Protein AF-A0A8T1VVD6-F1 (afdb_monomer_lite)

Structure (mmCIF, N/CA/C/O backbone):
data_AF-A0A8T1VVD6-F1
#
_entry.id   AF-A0A8T1VVD6-F1
#
loop_
_atom_site.group_PDB
_atom_site.id
_atom_site.type_symbol
_atom_site.label_atom_id
_atom_site.label_alt_id
_atom_site.label_comp_id
_atom_site.label_asym_id
_atom_site.label_entity_id
_atom_site.label_seq_id
_atom_site.pdbx_PDB_ins_code
_atom_site.Cartn_x
_atom_site.Cartn_y
_atom_site.Cartn_z
_atom_site.occupancy
_atom_site.B_iso_or_equiv
_atom_site.auth_seq_id
_atom_site.auth_comp_id
_atom_site.auth_asym_id
_atom_site.auth_atom_id
_atom_site.pdbx_PDB_model_num
ATOM 1 N N . MET A 1 1 ? 30.087 -12.011 10.815 1.00 44.62 1 MET A N 1
ATOM 2 C CA . MET A 1 1 ? 29.446 -11.151 9.794 1.00 44.62 1 MET A CA 1
ATOM 3 C C . MET A 1 1 ? 30.003 -9.748 9.954 1.00 44.62 1 MET A C 1
ATOM 5 O O . MET A 1 1 ? 29.801 -9.149 11.000 1.00 44.62 1 MET A O 1
ATOM 9 N N . ARG A 1 2 ? 30.799 -9.274 8.991 1.00 37.97 2 ARG A N 1
ATOM 10 C CA . ARG A 1 2 ? 31.394 -7.931 9.021 1.00 37.97 2 ARG A CA 1
ATOM 11 C C . ARG A 1 2 ? 30.447 -6.985 8.288 1.00 37.97 2 ARG A C 1
ATOM 13 O O . ARG A 1 2 ? 30.223 -7.174 7.096 1.00 37.97 2 ARG A O 1
ATOM 20 N N . LEU A 1 3 ? 29.858 -6.025 9.000 1.00 41.06 3 LEU A N 1
ATOM 21 C CA . LEU A 1 3 ? 29.111 -4.943 8.363 1.00 41.06 3 LEU A CA 1
ATOM 22 C C . LEU A 1 3 ? 30.106 -4.026 7.645 1.00 41.06 3 LEU A C 1
ATOM 24 O O . LEU A 1 3 ? 31.044 -3.514 8.251 1.00 41.06 3 LEU A O 1
ATOM 28 N N . THR A 1 4 ? 29.916 -3.853 6.342 1.00 62.22 4 THR A N 1
ATOM 29 C CA . THR A 1 4 ? 30.700 -2.946 5.498 1.00 62.22 4 THR A CA 1
ATOM 30 C C . THR A 1 4 ? 30.288 -1.493 5.747 1.00 62.22 4 THR A C 1
ATOM 32 O O . THR A 1 4 ? 29.101 -1.211 5.917 1.00 62.22 4 THR A O 1
ATOM 35 N N . GLY A 1 5 ? 31.259 -0.571 5.722 1.00 49.22 5 GLY A N 1
ATOM 36 C CA . GLY A 1 5 ? 31.136 0.835 6.149 1.00 49.22 5 GLY A CA 1
ATOM 37 C C . GLY A 1 5 ? 29.987 1.660 5.547 1.00 49.22 5 GLY A C 1
ATOM 38 O O . GLY A 1 5 ? 29.572 2.643 6.149 1.00 49.22 5 GLY A O 1
ATOM 39 N N . PHE A 1 6 ? 29.385 1.226 4.437 1.00 47.28 6 PHE A N 1
ATOM 40 C CA . PHE A 1 6 ? 28.184 1.853 3.869 1.00 47.28 6 PHE A CA 1
ATOM 41 C C . PHE A 1 6 ? 26.924 1.713 4.744 1.00 47.28 6 PHE A C 1
ATOM 43 O O . PHE A 1 6 ? 26.060 2.585 4.713 1.00 47.28 6 PHE A O 1
ATOM 50 N N . GLN A 1 7 ? 26.819 0.660 5.563 1.00 50.31 7 GLN A N 1
ATOM 51 C CA . GLN A 1 7 ? 25.681 0.475 6.478 1.00 50.31 7 GLN A CA 1
ATOM 52 C C . GLN A 1 7 ? 25.734 1.424 7.687 1.00 50.31 7 GLN A C 1
ATOM 54 O O . GLN A 1 7 ? 24.687 1.785 8.220 1.00 50.31 7 GLN A O 1
ATOM 59 N N . LEU A 1 8 ? 26.927 1.876 8.094 1.00 47.97 8 LEU A N 1
ATOM 60 C CA . LEU A 1 8 ? 27.071 2.838 9.192 1.00 47.97 8 LEU A CA 1
ATOM 61 C C . LEU A 1 8 ? 26.716 4.270 8.755 1.00 47.97 8 LEU A C 1
ATOM 63 O O . LEU A 1 8 ? 26.204 5.045 9.559 1.00 47.97 8 LEU A O 1
ATOM 67 N N . LEU A 1 9 ? 26.923 4.605 7.474 1.00 48.09 9 LEU A N 1
ATOM 68 C CA . LEU A 1 9 ? 26.635 5.941 6.943 1.00 48.09 9 LEU A CA 1
ATOM 69 C C . LEU A 1 9 ? 25.123 6.232 6.894 1.00 48.09 9 LEU A C 1
ATOM 71 O O . LEU A 1 9 ? 24.691 7.340 7.203 1.00 48.09 9 LEU A O 1
ATOM 75 N N . ILE A 1 10 ? 24.306 5.220 6.581 1.00 52.97 10 ILE A N 1
ATOM 76 C CA . ILE A 1 10 ? 22.840 5.357 6.537 1.00 52.97 10 ILE A CA 1
ATOM 77 C C . ILE A 1 10 ? 22.263 5.574 7.945 1.00 52.97 10 ILE A C 1
ATOM 79 O O . ILE A 1 10 ? 21.275 6.290 8.098 1.00 52.97 10 ILE A O 1
ATOM 83 N N . LEU A 1 11 ? 22.896 5.025 8.989 1.00 42.66 11 LEU A N 1
ATOM 84 C CA . LEU A 1 11 ? 22.422 5.216 10.360 1.00 42.66 11 LEU A CA 1
ATOM 85 C C . LEU A 1 11 ? 22.721 6.627 10.901 1.00 42.66 11 LEU A C 1
ATOM 87 O O . LEU A 1 11 ? 21.958 7.129 11.721 1.00 42.66 11 LEU A O 1
ATOM 91 N N . LEU A 1 12 ? 23.780 7.290 10.420 1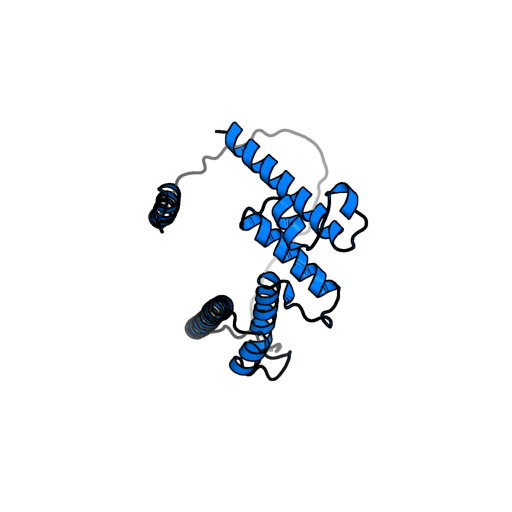.00 43.81 12 LEU A N 1
ATOM 92 C CA . LEU A 1 12 ? 24.137 8.651 10.845 1.00 43.81 12 LEU A CA 1
ATOM 93 C C . LEU A 1 12 ? 23.280 9.736 10.173 1.00 43.81 12 LEU A C 1
ATOM 95 O O . LEU A 1 12 ? 22.877 10.684 10.842 1.00 43.81 12 LEU A O 1
ATOM 99 N N . VAL A 1 13 ? 22.910 9.578 8.896 1.00 46.78 13 VAL A N 1
ATOM 100 C CA . VAL A 1 13 ? 22.092 10.582 8.179 1.00 46.78 13 VAL A CA 1
ATOM 101 C C . VAL A 1 13 ? 20.664 10.680 8.737 1.00 46.78 13 VAL A C 1
ATOM 103 O O . VAL A 1 13 ? 20.068 11.755 8.736 1.00 46.78 13 VAL A O 1
ATOM 106 N N . VAL A 1 14 ? 20.117 9.590 9.283 1.00 43.41 14 VAL A N 1
ATOM 107 C CA . VAL A 1 14 ? 18.762 9.597 9.868 1.00 43.41 14 VAL A CA 1
ATOM 108 C C . VAL A 1 14 ? 18.723 10.294 11.236 1.00 43.41 14 VAL A C 1
ATOM 110 O O . VAL A 1 14 ? 17.682 10.823 11.619 1.00 43.41 14 VAL A O 1
ATOM 113 N N . ILE A 1 15 ? 19.847 10.366 11.956 1.00 42.53 15 ILE A N 1
ATOM 114 C CA . ILE A 1 15 ? 19.909 11.027 13.270 1.00 42.53 15 ILE A CA 1
ATOM 115 C C . ILE A 1 15 ? 20.034 12.556 13.119 1.00 42.53 15 ILE A C 1
ATOM 117 O O . ILE A 1 15 ? 19.511 13.293 13.951 1.00 42.53 15 ILE A O 1
ATOM 121 N N . SER A 1 16 ? 20.608 13.057 12.021 1.00 39.06 16 SER A N 1
ATOM 122 C CA . SER A 1 16 ? 20.762 14.503 11.786 1.00 39.06 16 SER A CA 1
ATOM 123 C C . SER A 1 16 ? 19.504 15.230 11.285 1.00 39.06 16 SER A C 1
ATOM 125 O O . SER A 1 16 ? 19.513 16.452 11.214 1.00 39.06 16 SER A O 1
ATOM 127 N N . LEU A 1 17 ? 18.406 14.531 10.970 1.00 43.09 17 LEU A N 1
ATOM 128 C CA . LEU A 1 17 ? 17.146 15.165 10.532 1.00 43.09 17 LEU A CA 1
ATOM 129 C C . LEU A 1 17 ? 16.111 15.352 11.657 1.00 43.09 17 LEU A C 1
ATOM 131 O O . LEU A 1 17 ? 14.999 15.809 11.398 1.00 43.09 17 LEU A O 1
ATOM 135 N N . VAL A 1 18 ? 16.464 15.034 12.908 1.00 43.31 18 VAL A N 1
ATOM 136 C CA . VAL A 1 18 ? 15.593 15.204 14.094 1.00 43.31 18 VAL A CA 1
ATOM 137 C C . VAL A 1 18 ? 16.105 16.309 15.034 1.00 43.31 18 VAL A C 1
ATOM 139 O O . VAL A 1 18 ? 15.724 16.394 16.198 1.00 43.31 18 VAL A O 1
ATOM 142 N N . SER A 1 19 ? 16.938 17.228 14.547 1.00 46.81 19 SER A N 1
ATOM 143 C CA . SER A 1 19 ? 17.266 18.453 15.285 1.00 46.81 19 SER A CA 1
ATOM 144 C C . SER A 1 19 ? 17.502 19.622 14.336 1.00 46.81 19 SER A C 1
ATOM 146 O O . SER A 1 19 ? 18.598 19.792 13.824 1.00 46.81 19 SER A O 1
ATOM 148 N N . SER A 1 20 ? 16.453 20.415 14.114 1.00 35.72 20 SER A N 1
ATOM 149 C CA . SER A 1 20 ? 16.563 21.860 13.884 1.00 35.72 20 SER A CA 1
ATOM 150 C C . SER A 1 20 ? 15.231 22.525 14.228 1.00 35.72 20 SER A C 1
ATOM 152 O O . SER A 1 20 ? 14.283 22.548 13.448 1.00 35.72 20 SER A O 1
ATOM 154 N N . ASP A 1 21 ? 15.180 22.920 15.493 1.00 34.00 21 ASP A N 1
ATOM 155 C CA . ASP A 1 21 ? 14.639 24.139 16.088 1.00 34.00 21 ASP A CA 1
ATOM 156 C C . ASP A 1 21 ? 13.541 24.954 15.388 1.00 34.00 21 ASP A C 1
ATOM 158 O O . ASP A 1 21 ? 13.682 25.522 14.308 1.00 34.00 21 ASP A O 1
ATOM 162 N N . ASN A 1 22 ? 12.478 25.121 16.177 1.00 41.50 22 ASN A N 1
ATOM 163 C CA . ASN A 1 22 ? 11.581 26.266 16.195 1.00 41.50 22 ASN A CA 1
ATOM 164 C C . ASN A 1 22 ? 12.355 27.582 16.386 1.00 41.50 22 ASN A C 1
ATOM 166 O O . ASN A 1 22 ? 13.226 27.649 17.246 1.00 41.50 22 ASN A O 1
ATOM 170 N N . THR A 1 23 ? 11.924 28.664 15.734 1.00 45.09 23 THR A N 1
ATOM 171 C CA . THR A 1 23 ? 11.817 30.008 16.345 1.00 45.09 23 THR A CA 1
ATOM 172 C C . THR A 1 23 ? 10.904 30.926 15.503 1.00 45.09 23 THR A C 1
ATOM 174 O O . THR A 1 23 ? 10.608 30.598 14.353 1.00 45.09 23 THR A O 1
ATOM 177 N N . PRO A 1 24 ? 10.350 32.005 16.100 1.00 44.19 24 PRO A N 1
ATOM 178 C CA . PRO A 1 24 ? 9.053 32.574 15.738 1.00 44.19 24 PRO A CA 1
ATOM 179 C C . PRO A 1 24 ? 9.112 33.844 14.867 1.00 44.19 24 PRO A C 1
ATOM 181 O O . PRO A 1 24 ? 10.163 34.408 14.591 1.00 44.19 24 PRO A O 1
ATOM 184 N N . ALA A 1 25 ? 7.908 34.271 14.476 1.00 38.53 25 ALA A N 1
ATOM 185 C CA . ALA A 1 25 ? 7.521 35.451 13.705 1.00 38.53 25 ALA A CA 1
ATOM 186 C C . ALA A 1 25 ? 8.339 36.740 13.916 1.00 38.53 25 ALA A C 1
ATOM 188 O O . ALA A 1 25 ? 8.678 37.094 15.042 1.00 38.53 25 ALA A O 1
ATOM 189 N N . THR A 1 26 ? 8.483 37.535 12.846 1.00 39.09 26 THR A N 1
ATOM 190 C CA . THR A 1 26 ? 8.513 39.007 12.920 1.00 39.09 26 THR A CA 1
ATOM 191 C C . THR A 1 26 ? 8.017 39.649 11.618 1.00 39.09 26 THR A C 1
ATOM 193 O O . THR A 1 26 ? 8.401 39.288 10.511 1.00 39.09 26 THR A O 1
ATOM 196 N N . THR A 1 27 ? 7.121 40.603 11.838 1.00 43.75 27 THR A N 1
ATOM 197 C CA . THR A 1 27 ? 6.356 41.499 10.970 1.00 43.75 27 THR A CA 1
ATOM 198 C C . THR A 1 27 ? 7.206 42.547 10.240 1.00 43.75 27 THR A C 1
ATOM 200 O O . THR A 1 27 ? 8.151 43.062 10.832 1.00 43.75 27 THR A O 1
ATOM 203 N N . ARG A 1 28 ? 6.788 42.924 9.016 1.00 33.44 28 ARG A N 1
ATOM 204 C CA . ARG A 1 28 ? 6.918 44.224 8.287 1.00 33.44 28 ARG A CA 1
ATOM 205 C C . ARG A 1 28 ? 6.862 43.906 6.785 1.00 33.44 28 ARG A C 1
ATOM 207 O O . ARG A 1 28 ? 7.446 42.921 6.370 1.00 33.44 28 ARG A O 1
ATOM 214 N N . GLY A 1 29 ? 6.214 44.628 5.887 1.00 31.78 29 GLY A N 1
ATOM 215 C CA . GLY A 1 29 ? 5.376 45.818 5.890 1.00 31.78 29 GLY A CA 1
ATOM 216 C C . GLY A 1 29 ? 4.949 45.950 4.423 1.00 31.78 29 GLY A C 1
ATOM 217 O O . GLY A 1 29 ? 5.797 45.854 3.540 1.00 31.78 29 GLY A O 1
ATOM 218 N N . ILE A 1 30 ? 3.649 46.035 4.147 1.00 39.34 30 ILE A N 1
ATOM 219 C CA . ILE A 1 30 ? 3.145 46.184 2.778 1.00 39.34 30 ILE A CA 1
ATOM 220 C C . ILE A 1 30 ? 3.120 47.682 2.493 1.00 39.34 30 ILE A C 1
ATOM 222 O O . ILE A 1 30 ? 2.235 48.393 2.967 1.00 39.34 30 ILE A O 1
ATOM 226 N N . GLU A 1 31 ? 4.136 48.154 1.773 1.00 36.53 31 GLU A N 1
ATOM 227 C CA . GLU A 1 31 ? 4.103 49.452 1.109 1.00 36.53 31 GLU A CA 1
ATOM 228 C C . GLU A 1 31 ? 3.107 49.398 -0.046 1.00 36.53 31 GLU A C 1
ATOM 230 O O . GLU A 1 31 ? 3.097 48.475 -0.864 1.00 36.53 31 GLU A O 1
ATOM 235 N N . GLY A 1 32 ? 2.237 50.403 -0.067 1.00 34.12 32 GLY A N 1
ATOM 236 C CA . GLY A 1 32 ? 1.300 50.634 -1.143 1.00 34.12 32 GLY A CA 1
ATOM 237 C C . GLY A 1 32 ? 2.012 51.105 -2.404 1.00 34.12 32 GLY A C 1
ATOM 238 O O . GLY A 1 32 ? 2.903 51.948 -2.359 1.00 34.12 32 GLY A O 1
ATOM 239 N N . VAL A 1 33 ? 1.538 50.615 -3.544 1.00 35.12 33 VAL A N 1
ATOM 240 C CA . VAL A 1 33 ? 1.709 51.293 -4.826 1.00 35.12 33 VAL A CA 1
ATOM 241 C C . VAL A 1 33 ? 0.318 51.630 -5.337 1.00 35.12 33 VAL A C 1
ATOM 243 O O . VAL A 1 33 ? -0.510 50.764 -5.613 1.00 35.12 33 VAL A O 1
ATOM 246 N N . SER A 1 34 ? 0.076 52.935 -5.373 1.00 32.00 34 SER A N 1
ATOM 247 C CA . SER A 1 34 ? -1.110 53.590 -5.890 1.00 32.00 34 SER A CA 1
ATOM 248 C C . SER A 1 34 ? -0.972 53.800 -7.399 1.00 32.00 34 SER A C 1
ATOM 250 O O . SER A 1 34 ? 0.031 54.332 -7.857 1.00 32.00 34 SER A O 1
ATOM 252 N N . LEU A 1 35 ? -2.022 53.385 -8.109 1.00 33.75 35 LEU A N 1
ATOM 253 C CA . LEU A 1 35 ? -2.696 54.024 -9.247 1.00 33.75 35 LEU A CA 1
ATOM 254 C C . LEU A 1 35 ? -1.864 54.813 -10.272 1.00 33.75 35 LEU A C 1
ATOM 256 O O . LEU A 1 35 ? -1.396 55.913 -9.994 1.00 33.75 35 LEU A O 1
ATOM 260 N N . THR A 1 36 ? -1.972 54.379 -11.530 1.00 35.41 36 THR A N 1
ATOM 261 C CA . THR A 1 36 ? -2.334 55.298 -12.620 1.00 35.41 36 THR A CA 1
ATOM 262 C C . THR A 1 36 ? -3.512 54.729 -13.405 1.00 35.41 36 THR A C 1
ATOM 264 O O . THR A 1 36 ? -3.455 53.606 -13.907 1.00 35.41 36 THR A O 1
ATOM 267 N N . SER A 1 37 ? -4.577 55.528 -13.422 1.00 37.81 37 SER A N 1
ATOM 268 C CA . SER A 1 37 ? -5.819 55.406 -14.182 1.00 37.81 37 SER A CA 1
ATOM 269 C C . SER A 1 37 ? -5.634 55.565 -15.693 1.00 37.81 37 SER A C 1
ATOM 271 O O . SER A 1 37 ? -4.582 56.013 -16.143 1.00 37.81 37 SER A O 1
ATOM 273 N N . ASP A 1 38 ? -6.750 55.288 -16.381 1.00 35.34 38 ASP A N 1
ATOM 274 C CA . ASP A 1 38 ? -7.283 55.886 -17.620 1.00 35.34 38 ASP A CA 1
ATOM 275 C C . ASP A 1 38 ? -7.378 54.922 -18.816 1.00 35.34 38 ASP A C 1
ATOM 277 O O . ASP A 1 38 ? -6.423 54.242 -19.166 1.00 35.34 38 ASP A O 1
ATOM 281 N N . ASP A 1 39 ? -8.508 54.800 -19.522 1.00 37.69 39 ASP A N 1
ATOM 282 C CA . ASP A 1 39 ? -9.838 55.409 -19.383 1.00 37.69 39 ASP A CA 1
ATOM 283 C C . ASP A 1 39 ? -10.811 54.650 -20.322 1.00 37.69 39 ASP A C 1
ATOM 285 O O . ASP A 1 39 ? -10.372 54.049 -21.305 1.00 37.69 39 ASP A O 1
ATOM 289 N N . ARG A 1 40 ? -12.123 54.800 -20.064 1.00 35.59 40 ARG A N 1
ATOM 290 C CA . ARG A 1 40 ? -13.275 54.661 -20.997 1.00 35.59 40 ARG A CA 1
ATOM 291 C C . ARG A 1 40 ? -13.711 53.249 -21.453 1.00 35.59 40 ARG A C 1
ATOM 293 O O . ARG A 1 40 ? -12.914 52.423 -21.853 1.00 35.59 40 ARG A O 1
ATOM 300 N N . THR A 1 41 ? -15.000 52.885 -21.482 1.00 39.78 41 THR A N 1
ATOM 301 C CA . THR A 1 41 ? -16.244 53.679 -21.455 1.00 39.78 41 THR A CA 1
ATOM 302 C C . THR A 1 41 ? -17.467 52.780 -21.167 1.00 39.78 41 THR A C 1
ATOM 304 O O . THR A 1 41 ? -17.641 51.760 -21.819 1.00 39.78 41 THR A O 1
ATOM 307 N N . HIS A 1 42 ? -18.359 53.280 -20.297 1.00 35.56 42 HIS A N 1
ATOM 308 C CA . HIS A 1 42 ? -19.834 53.279 -20.398 1.00 35.56 42 HIS A CA 1
ATOM 309 C C . HIS A 1 42 ? -20.619 51.970 -20.170 1.00 35.56 42 HIS A C 1
ATOM 311 O O . HIS A 1 42 ? -20.712 51.121 -21.043 1.00 35.56 42 HIS A O 1
ATOM 317 N N . PHE A 1 43 ? -21.321 51.875 -19.034 1.00 34.97 43 PHE A N 1
ATOM 318 C CA . PHE A 1 43 ? -22.756 52.209 -18.916 1.00 34.97 43 PHE A CA 1
ATOM 319 C C . PHE A 1 43 ? -23.220 51.995 -17.456 1.00 34.97 43 PHE A C 1
ATOM 321 O O . PHE A 1 43 ? -23.384 50.881 -16.976 1.00 34.97 43 PHE A O 1
ATOM 328 N N . LEU A 1 44 ? -23.436 53.101 -16.746 1.00 42.38 44 LEU A N 1
ATOM 329 C CA . LEU A 1 44 ? -24.407 53.235 -15.648 1.00 42.38 44 LEU A CA 1
ATOM 330 C C . LEU A 1 44 ? -25.692 53.848 -16.276 1.00 42.38 44 LEU A C 1
ATOM 332 O O . LEU A 1 44 ? -25.545 54.412 -17.366 1.00 42.38 44 LEU A O 1
ATOM 336 N N . PRO A 1 45 ? -26.900 53.880 -15.645 1.00 48.09 45 PRO A N 1
ATOM 337 C CA . PRO A 1 45 ? -27.036 54.073 -14.194 1.00 48.09 45 PRO A CA 1
ATOM 338 C C . PRO A 1 45 ? -28.349 53.657 -13.464 1.00 48.09 45 PRO A C 1
ATOM 340 O O . PRO A 1 45 ? -29.393 53.480 -14.073 1.00 48.09 45 PRO A O 1
ATOM 343 N N . LYS A 1 46 ? -28.278 53.776 -12.117 1.00 46.94 46 LYS A N 1
ATOM 344 C CA . LYS A 1 46 ? -29.315 54.290 -11.172 1.00 46.94 46 LYS A CA 1
ATOM 345 C C . LYS A 1 46 ? -30.554 53.406 -10.941 1.00 46.94 46 LYS A C 1
ATOM 347 O O . LYS A 1 46 ? -31.051 52.776 -11.850 1.00 46.94 46 LYS A O 1
ATOM 352 N N . ARG A 1 47 ? -31.230 53.392 -9.792 1.00 37.12 47 ARG A N 1
ATOM 353 C CA . ARG A 1 47 ? -31.170 53.926 -8.406 1.00 37.12 47 ARG A CA 1
ATOM 354 C C . ARG A 1 47 ? -32.540 53.485 -7.857 1.00 37.12 47 ARG A C 1
ATOM 356 O O . ARG A 1 47 ? -33.487 53.619 -8.611 1.00 37.12 47 ARG A O 1
ATOM 363 N N . PHE A 1 48 ? -32.685 53.113 -6.588 1.00 42.78 48 PHE A N 1
ATOM 364 C CA . PHE A 1 48 ? -33.759 53.654 -5.735 1.00 42.78 48 PHE A CA 1
ATOM 365 C C . PHE A 1 48 ? -33.401 53.432 -4.259 1.00 42.78 48 PHE A C 1
ATOM 367 O O . PHE A 1 48 ? -33.168 52.314 -3.815 1.00 42.78 48 PHE A O 1
ATOM 374 N N . LEU A 1 49 ? -33.305 54.561 -3.557 1.00 41.84 49 LEU A N 1
ATOM 375 C CA . LEU A 1 49 ? -33.278 54.744 -2.108 1.00 41.84 49 LEU A CA 1
ATOM 376 C C . LEU A 1 49 ? -34.671 54.471 -1.523 1.00 41.84 49 LEU A C 1
ATOM 378 O O . LEU A 1 49 ? -35.648 54.903 -2.140 1.00 41.84 49 LEU A O 1
ATOM 382 N N . ARG A 1 50 ? -34.756 53.918 -0.304 1.00 40.81 50 ARG A N 1
ATOM 383 C CA . ARG A 1 50 ? -35.738 54.377 0.698 1.00 40.81 50 ARG A CA 1
ATOM 384 C C . ARG A 1 50 ? -35.328 54.017 2.136 1.00 40.81 50 ARG A C 1
ATOM 386 O O . ARG A 1 50 ? -34.817 52.930 2.377 1.00 40.81 50 ARG A O 1
ATOM 393 N N . ASP A 1 51 ? -35.573 54.986 3.013 1.00 38.47 51 ASP A N 1
ATOM 394 C CA . ASP A 1 51 ? -35.161 55.198 4.407 1.00 38.47 51 ASP A CA 1
ATOM 395 C C . ASP A 1 51 ? -35.879 54.381 5.513 1.00 38.47 51 ASP A C 1
ATOM 397 O O . ASP A 1 51 ? -37.061 54.072 5.391 1.00 38.47 51 ASP A O 1
ATOM 401 N N . GLU A 1 52 ? -35.112 54.125 6.588 1.00 40.72 52 GLU A N 1
ATOM 402 C CA . GLU A 1 52 ? -35.299 54.468 8.029 1.00 40.72 52 GLU A CA 1
ATOM 403 C C . GLU A 1 52 ? -36.435 53.916 8.940 1.00 40.72 52 GLU A C 1
ATOM 405 O O . GLU A 1 52 ? -37.618 53.982 8.622 1.00 40.72 52 GLU A O 1
ATOM 410 N N . SER A 1 53 ? -36.015 53.567 10.183 1.00 39.75 53 SER A N 1
ATOM 411 C CA . SER A 1 53 ? -36.742 53.443 11.486 1.00 39.75 53 SER A CA 1
ATOM 412 C C . SER A 1 53 ? -37.714 52.250 11.666 1.00 39.75 53 SER A C 1
ATOM 414 O O . SER A 1 53 ? -38.365 51.848 10.718 1.00 39.75 53 SER A O 1
ATOM 416 N N . THR A 1 54 ? -37.918 51.570 12.807 1.00 32.84 54 THR A N 1
ATOM 417 C CA . THR A 1 54 ? -37.516 51.669 14.229 1.00 32.84 54 THR A CA 1
ATOM 418 C C . THR A 1 54 ? -37.904 50.346 14.936 1.00 32.84 54 THR A C 1
ATOM 420 O O . THR A 1 54 ? -38.585 49.504 14.361 1.00 32.84 54 THR A O 1
ATOM 423 N N . SER A 1 55 ? -37.453 50.206 16.179 1.00 42.06 55 SER A N 1
ATOM 424 C CA . SER A 1 55 ? -37.508 49.118 17.168 1.00 42.06 55 SER A CA 1
ATOM 425 C C . SER A 1 55 ? -38.823 48.342 17.422 1.00 42.06 55 SER A C 1
ATOM 427 O O . SER A 1 55 ? -39.906 48.913 17.417 1.00 42.06 55 SER A O 1
ATOM 429 N N . ASP A 1 56 ? -38.617 47.087 17.853 1.00 36.25 56 ASP A N 1
ATOM 430 C CA . ASP A 1 56 ? -39.152 46.413 19.062 1.00 36.25 56 ASP A CA 1
ATOM 431 C C . ASP A 1 56 ? -40.087 45.183 18.965 1.00 36.25 56 ASP A C 1
ATOM 433 O O . ASP A 1 56 ? -41.059 45.141 18.220 1.00 36.25 56 ASP A O 1
ATOM 437 N N . GLU A 1 57 ? -39.693 44.199 19.789 1.00 39.47 57 GLU A N 1
ATOM 438 C CA . GLU A 1 57 ? -40.332 43.002 20.371 1.00 39.47 57 GLU A CA 1
ATOM 439 C C . GLU A 1 57 ? -41.364 42.125 19.624 1.00 39.47 57 GLU A C 1
ATOM 441 O O . GLU A 1 57 ? -42.455 42.532 19.239 1.00 39.47 57 GLU A O 1
ATOM 446 N N . GLY A 1 58 ? -41.070 40.813 19.607 1.00 31.48 58 GLY A N 1
ATOM 447 C CA . GLY A 1 58 ? -42.030 39.750 19.292 1.00 31.48 58 GLY A CA 1
ATOM 448 C C . GLY A 1 58 ? -41.413 38.346 19.258 1.00 31.48 58 GLY A C 1
ATOM 449 O O . GLY A 1 58 ? -41.117 37.813 18.193 1.00 31.48 58 GLY A O 1
ATOM 450 N N . LEU A 1 59 ? -41.215 37.744 20.434 1.00 39.34 59 LEU A N 1
ATOM 451 C CA . LEU A 1 59 ? -40.826 36.343 20.648 1.00 39.34 59 LEU A CA 1
ATOM 452 C C . LEU A 1 59 ? -41.776 35.346 19.951 1.00 39.34 59 LEU A C 1
ATOM 454 O O . LEU A 1 59 ? -42.915 35.201 20.381 1.00 39.34 59 LEU A O 1
ATOM 458 N N . VAL A 1 60 ? -41.261 34.554 19.003 1.00 40.84 60 VAL A N 1
ATOM 459 C CA . VAL A 1 60 ? -41.641 33.138 18.815 1.00 40.84 60 VAL A CA 1
ATOM 460 C C . VAL A 1 60 ? -40.386 32.352 18.398 1.00 40.84 60 VAL A C 1
ATOM 462 O O . VAL A 1 60 ? -39.799 32.648 17.356 1.00 40.84 60 VAL A O 1
ATOM 465 N N . PRO A 1 61 ? -39.942 31.355 19.185 1.00 41.50 61 PRO A N 1
ATOM 466 C CA . PRO A 1 61 ? -38.794 30.527 18.850 1.00 41.50 61 PRO A CA 1
ATOM 467 C C . PRO A 1 61 ? -39.219 29.449 17.847 1.00 41.50 61 PRO A C 1
ATOM 469 O O . PRO A 1 61 ? -39.951 28.523 18.187 1.00 41.50 61 PRO A O 1
ATOM 472 N N . SER A 1 62 ? -38.744 29.550 16.606 1.00 38.12 62 SER A N 1
ATOM 473 C CA . SER A 1 62 ? -38.818 28.436 15.659 1.00 38.12 62 SER A CA 1
ATOM 474 C C . SER A 1 62 ? -37.645 27.497 15.914 1.00 38.12 62 SER A C 1
ATOM 476 O O . SER A 1 62 ? -36.516 27.747 15.496 1.00 38.12 62 SER A O 1
ATOM 478 N N . SER A 1 63 ? -37.944 26.413 16.620 1.00 48.97 63 SER A N 1
ATOM 479 C CA . SER A 1 63 ? -37.115 25.226 16.770 1.00 48.97 63 SER A CA 1
ATOM 480 C C . SER A 1 63 ? -36.622 24.699 15.419 1.00 48.97 63 SER A C 1
ATOM 482 O O . SER A 1 63 ? -37.417 24.276 14.577 1.00 48.97 63 SER A O 1
ATOM 484 N N . THR A 1 64 ? -35.308 24.619 15.240 1.00 42.59 64 THR A N 1
ATOM 485 C CA . THR A 1 64 ? -34.703 23.436 14.621 1.00 42.59 64 THR A CA 1
ATOM 486 C C . THR A 1 64 ? -33.361 23.189 15.297 1.00 42.59 64 THR A C 1
ATOM 488 O O . THR A 1 64 ? -32.469 24.033 15.296 1.00 42.59 64 THR A O 1
ATOM 491 N N . ASP A 1 65 ? -33.328 22.052 15.974 1.00 45.78 65 ASP A N 1
ATOM 492 C CA . ASP A 1 65 ? -32.333 21.576 16.914 1.00 45.78 65 ASP A CA 1
ATOM 493 C C . ASP A 1 65 ? -30.941 21.304 16.317 1.00 45.78 65 ASP A C 1
ATOM 495 O O . ASP A 1 65 ? -30.785 21.160 15.111 1.00 45.78 65 ASP A O 1
ATOM 499 N N . ASN A 1 66 ? -29.991 21.140 17.252 1.00 42.78 66 ASN A N 1
ATOM 500 C CA . ASN A 1 66 ? -28.879 20.175 17.293 1.00 42.78 66 ASN A CA 1
ATOM 501 C C . ASN A 1 66 ? -27.569 20.380 16.500 1.00 42.78 66 ASN A C 1
ATOM 503 O O . ASN A 1 66 ? -27.043 19.441 15.911 1.00 42.78 66 ASN A O 1
ATOM 507 N N . GLU A 1 67 ? -26.885 21.508 16.712 1.00 42.94 67 GLU A N 1
ATOM 508 C CA . GLU A 1 67 ? -25.409 21.497 16.730 1.00 42.94 67 GLU A CA 1
ATOM 509 C C . GLU A 1 67 ? -24.889 21.917 18.107 1.00 42.94 67 GLU A C 1
ATOM 511 O O . GLU A 1 67 ? -24.628 23.084 18.408 1.00 42.94 67 GLU A O 1
ATOM 516 N N . GLU A 1 68 ? -24.778 20.912 18.977 1.00 51.19 68 GLU A N 1
ATOM 517 C CA . GLU A 1 68 ? -24.084 20.995 20.254 1.00 51.19 68 GLU A CA 1
ATOM 518 C C . GLU A 1 68 ? -22.692 21.605 20.051 1.00 51.19 68 GLU A C 1
ATOM 520 O O . GLU A 1 68 ? -21.806 21.035 19.407 1.00 51.19 68 GLU A O 1
ATOM 525 N N . ARG A 1 69 ? -22.484 22.775 20.657 1.00 56.28 69 ARG A N 1
ATOM 526 C CA . ARG A 1 69 ? -21.164 23.349 20.909 1.00 56.28 69 ARG A CA 1
ATOM 527 C C . ARG A 1 69 ? -20.393 22.396 21.822 1.00 56.28 69 ARG A C 1
ATOM 529 O O . ARG A 1 69 ? -20.423 22.549 23.039 1.00 56.28 69 ARG A O 1
ATOM 536 N N . MET A 1 70 ? -19.730 21.404 21.232 1.00 62.84 70 MET A N 1
ATOM 537 C CA . MET A 1 70 ? -18.906 20.437 21.954 1.00 62.84 70 MET A CA 1
ATOM 538 C C . MET A 1 70 ? -17.876 21.201 22.794 1.00 62.84 70 MET A C 1
ATOM 540 O O . MET A 1 70 ? -17.065 21.964 22.256 1.00 62.84 70 MET A O 1
ATOM 544 N N . GLY A 1 71 ? -17.937 21.051 24.119 1.00 73.19 71 GLY A N 1
ATOM 545 C CA . GLY A 1 71 ? -17.110 21.836 25.027 1.00 73.19 71 GLY A CA 1
ATOM 546 C C . GLY A 1 71 ? -15.625 21.579 24.769 1.00 73.19 71 GLY A C 1
ATOM 547 O O . GLY A 1 71 ? -15.219 20.457 24.476 1.00 73.19 71 GLY A O 1
ATOM 548 N N . ILE A 1 72 ? -14.774 22.599 24.916 1.00 75.62 72 ILE A N 1
ATOM 549 C CA . ILE A 1 72 ? -13.325 22.507 24.624 1.00 75.62 72 ILE A CA 1
ATOM 550 C C . ILE A 1 72 ? -12.664 21.322 25.364 1.00 75.62 72 ILE A C 1
ATOM 552 O O . ILE A 1 72 ? -11.790 20.645 24.819 1.00 75.62 72 ILE A O 1
ATOM 556 N N . LYS A 1 73 ? -13.122 21.016 26.587 1.00 79.62 73 LYS A N 1
ATOM 557 C CA . LYS A 1 73 ? -12.654 19.863 27.380 1.00 79.62 73 LYS A CA 1
ATOM 558 C C . LYS A 1 73 ? -13.067 18.513 26.775 1.00 79.62 73 LYS A C 1
ATOM 560 O O . LYS A 1 73 ? -12.272 17.574 26.769 1.00 79.62 73 LYS A O 1
ATOM 565 N N . GLU A 1 74 ? -14.274 18.417 26.227 1.00 84.25 74 GLU A N 1
ATOM 566 C CA . GLU A 1 74 ? -14.802 17.208 25.579 1.00 84.25 74 GLU A CA 1
ATOM 567 C C . GLU A 1 74 ? -14.155 16.988 24.208 1.00 84.25 74 GLU A C 1
ATOM 569 O O . GLU A 1 74 ? -13.773 15.863 23.872 1.00 84.25 74 GLU A O 1
ATOM 574 N N . ALA A 1 75 ? -13.930 18.069 23.457 1.00 81.94 75 ALA A N 1
ATOM 575 C CA . ALA A 1 75 ? -13.203 18.044 22.192 1.00 81.94 75 ALA A CA 1
ATOM 576 C C . ALA A 1 75 ? -11.758 17.543 22.375 1.00 81.94 75 ALA A C 1
ATOM 578 O O . ALA A 1 75 ? -11.288 16.696 21.608 1.00 81.94 75 ALA A O 1
ATOM 579 N N . ALA A 1 76 ? -11.066 17.992 23.430 1.00 86.62 76 ALA A N 1
ATOM 580 C CA . ALA A 1 76 ? -9.728 17.509 23.771 1.00 86.62 76 ALA A CA 1
ATOM 581 C C . ALA A 1 76 ? -9.726 16.012 24.132 1.00 86.62 76 ALA A C 1
ATOM 583 O O . ALA A 1 76 ? -8.876 15.256 23.650 1.00 86.62 76 ALA A O 1
ATOM 584 N N . GLY A 1 77 ? -10.708 15.561 24.922 1.00 87.50 77 GLY A N 1
ATOM 585 C CA . GLY A 1 77 ? -10.877 14.145 25.262 1.00 87.50 77 GLY A CA 1
ATOM 586 C C . GLY A 1 77 ? -11.133 13.266 24.032 1.00 87.50 77 GLY A C 1
ATOM 587 O O . GLY A 1 77 ? -10.521 12.202 23.876 1.00 87.50 77 GLY A O 1
ATOM 588 N N . TRP A 1 78 ? -11.980 13.728 23.110 1.00 85.75 78 TRP A N 1
ATOM 589 C CA . TRP A 1 78 ? -12.230 13.048 21.839 1.00 85.75 78 TRP A CA 1
ATOM 590 C C . TRP A 1 78 ? -10.970 12.974 20.965 1.00 85.75 78 TRP A C 1
ATOM 592 O O . TRP A 1 78 ? -10.637 11.899 20.449 1.00 85.75 78 TRP A O 1
ATOM 602 N N . LEU A 1 79 ? -10.222 14.077 20.850 1.00 85.44 79 LEU A N 1
ATOM 603 C CA . LEU A 1 79 ? -8.982 14.133 20.075 1.00 85.44 79 LEU A CA 1
ATOM 604 C C . LEU A 1 79 ? -7.917 13.181 20.637 1.00 85.44 79 LEU A C 1
ATOM 606 O O . LEU A 1 79 ? -7.288 12.441 19.874 1.00 85.44 79 LEU A O 1
ATOM 610 N N . TRP A 1 80 ? -7.752 13.144 21.962 1.00 89.38 80 TRP A N 1
ATOM 611 C CA . TRP A 1 80 ? -6.830 12.225 22.633 1.00 89.38 80 TRP A CA 1
ATOM 612 C C . TRP A 1 80 ? -7.182 10.760 22.350 1.00 89.38 80 TRP A C 1
ATOM 614 O O . TRP A 1 80 ? -6.316 9.968 21.961 1.00 89.38 80 TRP A O 1
ATOM 624 N N . ASN A 1 81 ? -8.466 10.401 22.448 1.00 87.06 81 ASN A N 1
ATOM 625 C CA . ASN A 1 81 ? -8.941 9.056 22.121 1.00 87.06 81 ASN A CA 1
ATOM 626 C C . ASN A 1 81 ? -8.700 8.697 20.645 1.00 87.06 81 ASN A C 1
ATOM 628 O O . ASN A 1 81 ? -8.200 7.607 20.343 1.00 87.06 81 ASN A O 1
ATOM 632 N N . ALA A 1 82 ? -8.969 9.619 19.718 1.00 85.75 82 ALA A N 1
ATOM 633 C CA . ALA A 1 82 ? -8.701 9.414 18.296 1.00 85.75 82 ALA A CA 1
ATOM 634 C C . ALA A 1 82 ? -7.198 9.227 18.008 1.00 85.75 82 ALA A C 1
ATOM 636 O O . ALA A 1 82 ? -6.819 8.364 17.205 1.00 85.75 82 ALA A O 1
ATOM 637 N N . MET A 1 83 ? -6.334 9.996 18.675 1.00 88.50 83 MET A N 1
ATOM 638 C CA . MET A 1 83 ? -4.877 9.886 18.560 1.00 88.50 83 MET A CA 1
ATOM 639 C C . MET A 1 83 ? -4.378 8.538 19.09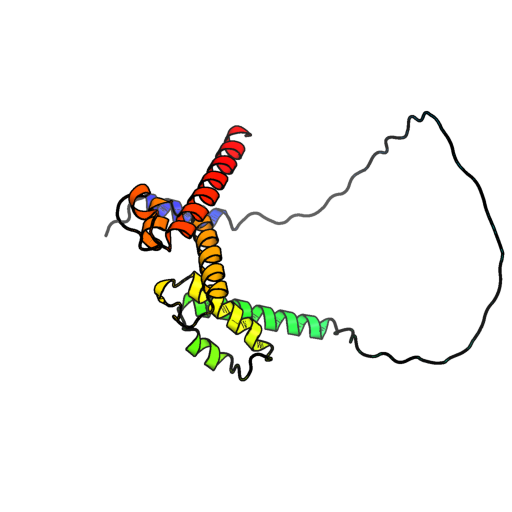6 1.00 88.50 83 MET A C 1
ATOM 641 O O . MET A 1 83 ? -3.608 7.846 18.420 1.00 88.50 83 MET A O 1
ATOM 645 N N . LYS A 1 84 ? -4.894 8.105 20.253 1.00 90.81 84 LYS A N 1
ATOM 646 C CA . LYS A 1 84 ? -4.586 6.803 20.860 1.00 90.81 84 LYS A CA 1
ATOM 647 C C . LYS A 1 84 ? -4.909 5.648 19.911 1.00 90.81 84 LYS A C 1
ATOM 649 O O . LYS A 1 84 ? -4.074 4.760 19.728 1.00 90.81 84 LYS A O 1
ATOM 654 N N . ILE A 1 85 ? -6.067 5.678 19.244 1.00 87.19 85 ILE A N 1
ATOM 655 C CA . ILE A 1 85 ? -6.433 4.659 18.245 1.00 87.19 85 ILE A CA 1
ATOM 656 C C . ILE A 1 85 ? -5.456 4.671 17.062 1.00 87.19 85 ILE A C 1
ATOM 658 O O . ILE A 1 85 ? -4.995 3.610 16.640 1.00 87.19 85 ILE A O 1
ATOM 662 N N . ARG A 1 86 ? -5.072 5.847 16.548 1.00 87.62 86 ARG A N 1
ATOM 663 C CA . ARG A 1 86 ? -4.115 5.950 15.428 1.00 87.62 86 ARG A CA 1
ATOM 664 C C . ARG A 1 86 ? -2.751 5.348 15.766 1.00 87.62 86 ARG A C 1
ATOM 666 O O . ARG A 1 86 ? -2.194 4.621 14.940 1.00 87.62 86 ARG A O 1
ATOM 673 N N . VAL A 1 87 ? -2.221 5.630 16.956 1.00 91.88 87 VAL A N 1
ATOM 674 C CA . VAL A 1 87 ? -0.956 5.047 17.434 1.00 91.88 87 VAL A CA 1
ATOM 675 C C . VAL A 1 87 ? -1.091 3.530 17.567 1.00 91.88 87 VAL A C 1
ATOM 677 O O . VAL A 1 87 ? -0.254 2.785 17.054 1.00 91.88 87 VAL A O 1
ATOM 680 N N . LYS A 1 88 ? -2.197 3.060 18.155 1.00 91.81 88 LYS A N 1
ATOM 681 C CA . LYS A 1 88 ? -2.491 1.630 18.310 1.00 91.81 88 LYS A CA 1
ATOM 682 C C . LYS A 1 88 ? -2.550 0.900 16.964 1.00 91.81 88 LYS A C 1
ATOM 684 O O . LYS A 1 88 ? -1.945 -0.157 16.817 1.00 91.81 88 LYS A O 1
ATOM 689 N N . MET A 1 89 ? -3.190 1.495 15.957 1.00 91.25 89 MET A N 1
ATOM 690 C CA . MET A 1 89 ? -3.249 0.950 14.595 1.00 91.25 89 MET A CA 1
ATOM 691 C C . MET A 1 89 ? -1.865 0.831 13.953 1.00 91.25 89 MET A C 1
ATOM 693 O O . MET A 1 89 ? -1.574 -0.182 13.316 1.00 91.25 89 MET A O 1
ATOM 697 N N . LYS A 1 90 ? -0.999 1.843 14.116 1.00 91.25 90 LYS A N 1
ATOM 698 C CA . LYS A 1 90 ? 0.385 1.771 13.620 1.00 91.25 90 LYS A CA 1
ATOM 699 C C . LYS A 1 90 ? 1.143 0.622 14.286 1.00 91.25 90 LYS A C 1
ATOM 701 O O . LYS A 1 90 ? 1.804 -0.143 13.589 1.00 91.25 90 LYS A O 1
ATOM 706 N N . LEU A 1 91 ? 0.990 0.459 15.600 1.00 94.00 91 LEU A N 1
ATOM 707 C CA . LEU A 1 91 ? 1.624 -0.626 16.347 1.00 94.00 91 LEU A CA 1
ATOM 708 C C . LEU A 1 91 ? 1.125 -2.010 15.899 1.00 94.00 91 LEU A C 1
ATOM 710 O O . LEU A 1 91 ? 1.929 -2.917 15.693 1.00 94.00 91 LEU A O 1
ATOM 714 N N . TRP A 1 92 ? -0.184 -2.179 15.697 1.00 94.00 92 TRP A N 1
ATOM 715 C CA . TRP A 1 92 ? -0.752 -3.426 15.176 1.00 94.00 92 TRP A CA 1
ATOM 716 C C . TRP A 1 92 ? -0.232 -3.764 13.778 1.00 94.00 92 TRP A C 1
ATOM 718 O O . TRP A 1 92 ? 0.078 -4.919 13.501 1.00 94.00 92 TRP A O 1
ATOM 728 N N . LEU A 1 93 ? -0.098 -2.766 12.902 1.00 93.12 93 LEU A N 1
ATOM 729 C CA . LEU A 1 93 ? 0.455 -2.948 11.556 1.00 93.12 93 LEU A CA 1
ATOM 730 C C . LEU A 1 93 ? 1.961 -3.260 11.577 1.00 93.12 93 LEU A C 1
ATOM 732 O O . LEU A 1 93 ? 2.463 -3.976 10.710 1.00 93.12 93 LEU A O 1
ATOM 736 N N . TYR A 1 94 ? 2.692 -2.718 12.553 1.00 90.50 94 TYR A N 1
ATOM 737 C CA . TYR A 1 94 ? 4.097 -3.053 12.779 1.00 90.50 94 TYR A CA 1
ATOM 738 C C . TYR A 1 94 ? 4.255 -4.509 13.233 1.00 90.50 94 TYR A C 1
ATOM 740 O O . TYR A 1 94 ? 5.082 -5.227 12.683 1.00 90.50 94 TYR A O 1
ATOM 748 N N . ARG A 1 95 ? 3.394 -4.973 14.149 1.00 91.81 95 ARG A N 1
ATOM 749 C CA . ARG A 1 95 ? 3.366 -6.370 14.620 1.00 91.81 95 ARG A CA 1
ATOM 750 C C . ARG A 1 95 ? 2.800 -7.377 13.609 1.00 91.81 95 ARG A C 1
ATOM 752 O O . ARG A 1 95 ? 2.809 -8.566 13.896 1.00 91.81 95 ARG A O 1
ATOM 759 N N . GLY A 1 96 ? 2.286 -6.928 12.462 1.00 89.75 96 GLY A N 1
ATOM 760 C CA . GLY A 1 96 ? 1.697 -7.811 11.448 1.00 89.75 96 GLY A CA 1
ATOM 761 C C . GLY A 1 96 ? 0.374 -8.462 11.868 1.00 89.75 96 GLY A C 1
ATOM 762 O O . GLY A 1 96 ? 0.017 -9.504 11.323 1.00 89.75 96 GLY A O 1
ATOM 763 N N . MET A 1 97 ? -0.346 -7.858 12.820 1.00 93.12 97 MET A N 1
ATOM 764 C CA . MET A 1 97 ? -1.631 -8.359 13.320 1.00 93.12 97 MET A CA 1
ATOM 765 C C . MET A 1 97 ? -2.641 -8.465 12.173 1.00 93.12 97 MET A C 1
ATOM 767 O O . MET A 1 97 ? -2.721 -7.564 11.340 1.00 93.12 97 MET A O 1
ATOM 771 N N . THR A 1 98 ? -3.387 -9.564 12.084 1.00 92.38 98 THR A N 1
ATOM 772 C CA . THR A 1 98 ? -4.308 -9.735 10.954 1.00 92.38 98 THR A CA 1
ATOM 773 C C . THR A 1 98 ? -5.570 -8.884 11.143 1.00 92.38 98 THR A C 1
ATOM 775 O O . THR A 1 98 ? -5.928 -8.548 12.280 1.00 92.38 98 THR A O 1
ATOM 778 N N . PRO A 1 99 ? -6.261 -8.499 10.056 1.00 91.12 99 PRO A N 1
ATOM 779 C CA . PRO A 1 99 ? -7.536 -7.799 10.149 1.00 91.12 99 PRO A CA 1
ATOM 780 C C . PRO A 1 99 ? -8.542 -8.508 11.061 1.00 91.12 99 PRO A C 1
ATOM 782 O O . PRO A 1 99 ? -9.213 -7.842 11.838 1.00 91.12 99 PRO A O 1
ATOM 785 N N . GLU A 1 100 ? -8.608 -9.836 11.051 1.00 90.38 100 GLU A N 1
ATOM 786 C CA . GLU A 1 100 ? -9.539 -10.605 11.889 1.00 90.38 100 GLU A CA 1
ATOM 787 C C . GLU A 1 100 ? -9.248 -10.396 13.387 1.00 90.38 100 GLU A C 1
ATOM 789 O O . GLU A 1 100 ? -10.151 -10.100 14.168 1.00 90.38 100 GLU A O 1
ATOM 794 N N . GLN A 1 101 ? -7.970 -10.422 13.778 1.00 91.88 101 GLN A N 1
ATOM 795 C CA . GLN A 1 101 ? -7.544 -10.160 15.159 1.00 91.88 101 GLN A CA 1
ATOM 796 C C . GLN A 1 101 ? -7.817 -8.711 15.586 1.00 91.88 101 GLN A C 1
ATOM 798 O O . GLN A 1 101 ? -8.157 -8.432 16.740 1.00 91.88 101 GLN A O 1
ATOM 803 N N . VAL A 1 102 ? -7.641 -7.756 14.669 1.00 90.62 102 VAL A N 1
ATOM 804 C CA . VAL A 1 102 ? -7.917 -6.340 14.943 1.00 90.62 102 VAL A CA 1
ATOM 805 C C . VAL A 1 102 ? -9.416 -6.079 15.064 1.00 90.62 102 VAL A C 1
ATOM 807 O O . VAL A 1 102 ? -9.813 -5.284 15.918 1.00 90.62 102 VAL A O 1
ATOM 810 N N . LEU A 1 103 ? -10.239 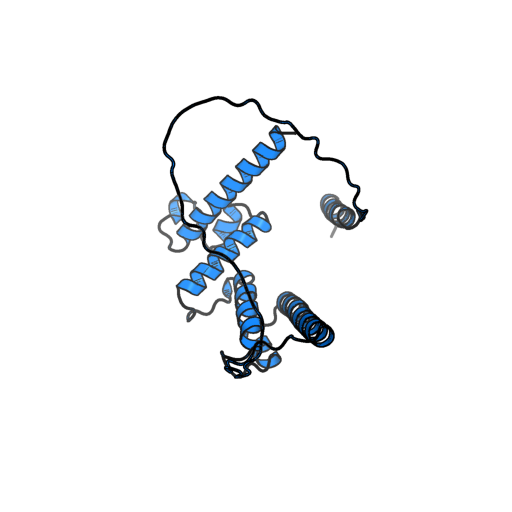-6.761 14.265 1.00 89.69 103 LEU A N 1
ATOM 811 C CA . LEU A 1 103 ? -11.697 -6.701 14.342 1.00 89.69 103 LEU A CA 1
ATOM 812 C C . LEU A 1 103 ? -12.187 -7.124 15.732 1.00 89.69 103 LEU A C 1
ATOM 814 O O . LEU A 1 103 ? -12.923 -6.376 16.379 1.00 89.69 103 LEU A O 1
ATOM 818 N N . GLU A 1 104 ? -11.700 -8.269 16.218 1.00 89.06 104 GLU A N 1
ATOM 819 C CA . GLU A 1 104 ? -12.013 -8.804 17.546 1.00 89.06 104 GLU A CA 1
ATOM 820 C C . GLU A 1 104 ? -11.592 -7.830 18.660 1.00 89.06 104 GLU A C 1
ATOM 822 O O . GLU A 1 104 ? -12.377 -7.494 19.550 1.00 89.06 104 GLU A O 1
ATOM 827 N N . LYS A 1 105 ? -10.374 -7.276 18.579 1.00 88.88 105 LYS A N 1
ATOM 828 C CA . LYS A 1 105 ? -9.863 -6.315 19.575 1.00 88.88 105 LYS A CA 1
ATOM 829 C C . LYS A 1 105 ? -10.596 -4.977 19.587 1.00 88.88 105 LYS A C 1
ATOM 831 O O . LYS A 1 105 ? -10.608 -4.312 20.624 1.00 88.88 105 LYS A O 1
ATOM 836 N N . LEU A 1 106 ? -11.130 -4.547 18.447 1.00 85.88 106 LEU A N 1
ATOM 837 C CA . LEU A 1 106 ? -11.938 -3.332 18.341 1.00 85.88 106 LEU A CA 1
ATOM 838 C C . LEU A 1 106 ? -13.403 -3.573 18.729 1.00 85.88 106 LEU A C 1
ATOM 840 O O . LEU A 1 106 ? -14.136 -2.594 18.847 1.00 85.88 106 LEU A O 1
ATOM 844 N N . LYS A 1 107 ? -13.811 -4.834 18.947 1.00 85.62 107 LYS A N 1
ATOM 845 C CA . LYS A 1 107 ? -15.194 -5.234 19.245 1.00 85.62 107 LYS A CA 1
ATOM 846 C C . LYS A 1 107 ? -16.197 -4.620 18.261 1.00 85.62 107 LYS A C 1
ATOM 848 O O . LYS A 1 107 ? -17.260 -4.156 18.661 1.00 85.62 107 LYS A O 1
ATOM 853 N N . VAL A 1 108 ? -15.834 -4.563 16.978 1.00 80.56 108 VAL A N 1
ATOM 854 C CA . VAL A 1 108 ? -16.682 -3.932 15.959 1.00 80.56 108 VAL A CA 1
ATOM 855 C C . VAL A 1 108 ? -17.871 -4.842 15.683 1.00 80.56 108 VAL A C 1
ATOM 857 O O . VAL A 1 108 ? -17.743 -5.837 14.975 1.00 80.56 108 VAL A O 1
ATOM 860 N N . ALA A 1 109 ? -19.022 -4.502 16.256 1.00 73.88 109 ALA A N 1
ATOM 861 C CA . ALA A 1 109 ? -20.241 -5.293 16.115 1.00 73.88 109 ALA A CA 1
ATOM 862 C C . ALA A 1 109 ? -20.994 -4.993 14.806 1.00 73.88 109 ALA A C 1
ATOM 864 O O . ALA A 1 109 ? -21.712 -5.845 14.293 1.00 73.88 109 ALA A O 1
ATOM 865 N N . SER A 1 110 ? -20.834 -3.785 14.250 1.00 77.00 110 SER A N 1
ATOM 866 C CA . SER A 1 110 ? -21.565 -3.334 13.060 1.00 77.00 110 SER A CA 1
ATOM 867 C C . SER A 1 110 ? -20.731 -2.407 12.174 1.00 77.00 110 SER A C 1
ATOM 869 O O . SER A 1 110 ? -19.830 -1.709 12.639 1.00 77.00 110 SER A O 1
ATOM 871 N N . LYS A 1 111 ? -21.089 -2.342 10.885 1.00 75.31 111 LYS A N 1
ATOM 872 C CA . LYS A 1 111 ? -20.532 -1.392 9.906 1.00 75.31 111 LYS A CA 1
ATOM 873 C C . LYS A 1 111 ? -20.880 0.074 10.212 1.00 75.31 111 LYS A C 1
ATOM 875 O O . LYS A 1 111 ? -20.213 0.966 9.696 1.00 75.31 111 LYS A O 1
ATOM 880 N N . THR A 1 112 ? -21.899 0.321 11.036 1.00 78.50 112 THR A N 1
ATOM 881 C CA . THR A 1 112 ? -22.312 1.664 11.488 1.00 78.50 112 THR A CA 1
ATOM 882 C C . THR A 1 112 ? -21.551 2.151 12.722 1.00 78.50 112 THR A C 1
ATOM 884 O O . THR A 1 112 ? -21.690 3.307 13.117 1.00 78.50 112 THR A O 1
ATOM 887 N N . ASP A 1 113 ? -20.725 1.296 13.329 1.00 78.56 113 ASP A N 1
ATOM 888 C CA . ASP A 1 113 ? -19.938 1.650 14.505 1.00 78.56 113 ASP A CA 1
ATOM 889 C C . ASP A 1 113 ? -18.860 2.693 14.150 1.00 78.56 113 ASP A C 1
ATOM 891 O O . ASP A 1 113 ? -18.167 2.596 13.129 1.00 78.56 113 ASP A O 1
ATOM 895 N N . LYS A 1 114 ? -18.646 3.663 15.044 1.00 78.94 114 LYS A N 1
ATOM 896 C CA . LYS A 1 114 ? -17.533 4.623 14.973 1.00 78.94 114 LYS A CA 1
ATOM 897 C C . LYS A 1 114 ? -16.184 3.895 14.849 1.00 78.94 114 LYS A C 1
ATOM 899 O O . LYS A 1 114 ? -15.282 4.375 14.155 1.00 78.94 114 LYS A O 1
ATOM 904 N N . ASN A 1 115 ? -16.061 2.708 15.447 1.00 82.12 115 ASN A N 1
ATOM 905 C CA . ASN A 1 115 ? -14.875 1.854 15.376 1.00 82.12 115 ASN A CA 1
ATOM 906 C C . ASN A 1 115 ? -14.665 1.207 13.997 1.00 82.12 115 ASN A C 1
ATOM 908 O O . ASN A 1 115 ? -13.514 0.980 13.603 1.00 82.12 115 ASN A O 1
ATOM 912 N N . TYR A 1 116 ? -15.730 0.984 13.217 1.00 86.25 116 TYR A N 1
ATOM 913 C CA . TYR A 1 116 ? -15.630 0.399 11.876 1.00 86.25 116 TYR A CA 1
ATOM 914 C C . TYR A 1 116 ? -14.819 1.286 10.922 1.00 86.25 116 TYR A C 1
ATOM 916 O O . TYR A 1 116 ? -14.039 0.781 10.116 1.00 86.25 116 TYR A O 1
ATOM 924 N N . LYS A 1 117 ? -14.906 2.617 11.064 1.00 88.94 117 LYS A N 1
ATOM 925 C CA . LYS A 1 117 ? -14.081 3.570 10.295 1.00 88.94 117 LYS A CA 1
ATOM 926 C C . LYS A 1 117 ? -12.578 3.367 10.526 1.00 88.94 117 LYS A C 1
ATOM 928 O O . LYS A 1 117 ? -11.775 3.513 9.604 1.00 88.94 117 LYS A O 1
ATOM 933 N N . TYR A 1 118 ? -12.176 3.045 11.753 1.00 87.69 118 TYR A N 1
ATOM 934 C CA . TYR A 1 118 ? -10.776 2.758 12.069 1.00 87.69 118 TYR A CA 1
ATOM 935 C C . TYR A 1 118 ? -10.368 1.376 11.567 1.00 87.69 118 TYR A C 1
ATOM 937 O O . TYR A 1 118 ? -9.279 1.227 11.012 1.00 87.69 118 TYR A O 1
ATOM 945 N N . TYR A 1 119 ? -11.259 0.393 11.702 1.00 89.62 119 TYR A N 1
ATOM 946 C CA . TYR A 1 119 ? -11.056 -0.955 11.189 1.00 89.62 119 TYR A CA 1
ATOM 947 C C . TYR A 1 119 ? -10.872 -0.986 9.664 1.00 89.62 119 TYR A C 1
ATOM 949 O O . TYR A 1 119 ? -9.891 -1.543 9.173 1.00 89.62 119 TYR A O 1
ATOM 957 N N . SER A 1 120 ? -11.740 -0.324 8.900 1.00 88.75 120 SER A N 1
ATOM 958 C CA . SER A 1 120 ? -11.634 -0.269 7.436 1.00 88.75 120 SER A CA 1
ATOM 959 C C . SER A 1 120 ? -10.324 0.389 6.991 1.00 88.75 120 SER A C 1
ATOM 961 O O . SER A 1 120 ? -9.612 -0.139 6.132 1.00 88.75 120 SER A O 1
ATOM 963 N N . ARG A 1 121 ? -9.927 1.485 7.653 1.00 90.94 121 ARG A N 1
ATOM 964 C CA . ARG A 1 121 ? -8.634 2.142 7.416 1.00 90.94 121 ARG A CA 1
ATOM 965 C C . ARG A 1 121 ? -7.446 1.253 7.797 1.00 90.94 121 ARG A C 1
ATOM 967 O O . ARG A 1 121 ? -6.402 1.338 7.148 1.00 90.94 121 ARG A O 1
ATOM 974 N N . TYR A 1 122 ? -7.580 0.429 8.837 1.00 92.38 122 TYR A N 1
ATOM 975 C CA . TYR A 1 122 ? -6.574 -0.568 9.203 1.00 92.38 122 TYR A CA 1
ATOM 976 C C . TYR A 1 122 ? -6.405 -1.601 8.089 1.00 92.38 122 TYR A C 1
ATOM 978 O O . TYR A 1 122 ? -5.291 -1.777 7.599 1.00 92.38 122 TYR A O 1
ATOM 986 N N . CYS A 1 123 ? -7.508 -2.217 7.657 1.00 90.88 123 CYS A N 1
ATOM 987 C CA . CYS A 1 123 ? -7.526 -3.239 6.611 1.00 90.88 123 CYS A CA 1
ATOM 988 C C . CYS A 1 123 ? -6.883 -2.729 5.326 1.00 90.88 123 CYS A C 1
ATOM 990 O O . CYS A 1 123 ? -5.995 -3.376 4.781 1.00 90.88 123 CYS A O 1
ATOM 992 N N . PHE A 1 124 ? -7.257 -1.522 4.894 1.00 92.00 124 PHE A N 1
ATOM 993 C CA . PHE A 1 124 ? -6.669 -0.897 3.714 1.00 92.00 124 PHE A CA 1
ATOM 994 C C . PHE A 1 124 ? -5.140 -0.804 3.820 1.00 92.00 124 PHE A C 1
ATOM 996 O O . PHE A 1 124 ? -4.421 -1.280 2.945 1.00 92.00 124 PHE A O 1
ATOM 1003 N N . LYS A 1 125 ? -4.619 -0.264 4.931 1.00 92.62 125 LYS A N 1
ATOM 1004 C CA . LYS A 1 125 ? -3.166 -0.160 5.152 1.00 92.62 125 LYS A CA 1
ATOM 1005 C C . LYS A 1 125 ? -2.483 -1.522 5.250 1.00 92.62 125 LYS A C 1
ATOM 1007 O O . LYS A 1 125 ? -1.363 -1.674 4.767 1.00 92.62 125 LYS A O 1
ATOM 1012 N N . TYR A 1 126 ? -3.143 -2.490 5.880 1.00 93.31 126 TYR A N 1
ATOM 1013 C CA . TYR A 1 126 ? -2.648 -3.854 6.000 1.00 93.31 126 TYR A CA 1
ATOM 1014 C C . TYR A 1 126 ? -2.474 -4.491 4.622 1.00 93.31 126 TYR A C 1
ATOM 1016 O O . TYR A 1 126 ? -1.388 -4.962 4.296 1.00 93.31 126 TYR A O 1
ATOM 1024 N N . TYR A 1 127 ? -3.495 -4.420 3.773 1.00 92.38 127 TYR A N 1
ATOM 1025 C CA . TYR A 1 127 ? -3.450 -4.993 2.433 1.00 92.38 127 TYR A CA 1
ATOM 1026 C C . TYR A 1 127 ? -2.506 -4.254 1.489 1.00 92.38 127 TYR A C 1
ATOM 1028 O O . TYR A 1 127 ? -1.858 -4.894 0.665 1.00 92.38 127 TYR A O 1
ATOM 1036 N N . VAL A 1 128 ? -2.343 -2.936 1.631 1.00 92.56 128 VAL A N 1
ATOM 1037 C CA . VAL A 1 128 ? -1.291 -2.200 0.911 1.00 92.56 128 VAL A CA 1
ATOM 1038 C C . VAL A 1 128 ? 0.091 -2.760 1.265 1.00 92.56 128 VAL A C 1
ATOM 1040 O O . VAL A 1 128 ? 0.880 -3.023 0.359 1.00 92.56 128 VAL A O 1
ATOM 1043 N N . LYS A 1 129 ? 0.356 -3.010 2.556 1.00 90.00 129 LYS A N 1
ATOM 1044 C CA . LYS A 1 129 ? 1.639 -3.535 3.051 1.00 90.00 129 LYS A CA 1
ATOM 1045 C C . LYS A 1 129 ? 1.869 -5.017 2.722 1.00 90.00 129 LYS A C 1
ATOM 1047 O O . LYS A 1 129 ? 3.009 -5.404 2.496 1.00 90.00 129 LYS A O 1
ATOM 1052 N N . TYR A 1 130 ? 0.816 -5.834 2.695 1.00 88.88 130 TYR A N 1
ATOM 1053 C CA . TYR A 1 130 ? 0.897 -7.287 2.506 1.00 88.88 130 TYR A CA 1
ATOM 1054 C C . TYR A 1 130 ? 0.118 -7.738 1.253 1.00 88.88 130 TYR A C 1
ATOM 1056 O O . TYR A 1 130 ? -1.028 -8.183 1.368 1.00 88.88 130 TYR A O 1
ATOM 1064 N N . PRO A 1 131 ? 0.719 -7.660 0.047 1.00 83.00 131 PRO A N 1
ATOM 1065 C CA . PRO A 1 131 ? 0.047 -7.952 -1.223 1.00 83.00 131 PRO A CA 1
ATOM 1066 C C . PRO A 1 131 ? -0.554 -9.352 -1.336 1.00 83.00 131 PRO A C 1
ATOM 1068 O O . PRO A 1 131 ? -1.650 -9.496 -1.870 1.00 83.00 131 PRO A O 1
ATOM 1071 N N . GLY A 1 132 ? 0.126 -10.369 -0.807 1.00 84.19 132 GLY A N 1
ATOM 1072 C CA . GLY A 1 132 ? -0.328 -11.763 -0.867 1.00 84.19 132 GLY A CA 1
ATOM 1073 C C . GLY A 1 132 ? -1.463 -12.113 0.098 1.00 84.19 132 GLY A C 1
ATOM 1074 O O . GLY A 1 132 ? -1.843 -13.273 0.177 1.00 84.19 132 GLY A O 1
ATOM 1075 N N . ARG A 1 133 ? -1.976 -11.143 0.868 1.00 86.06 133 ARG A N 1
ATOM 1076 C CA . ARG A 1 133 ? -3.021 -11.367 1.881 1.00 86.06 133 ARG A CA 1
ATOM 1077 C C . ARG A 1 133 ? -4.362 -10.730 1.528 1.00 86.06 133 ARG A C 1
ATOM 1079 O O . ARG A 1 133 ? -5.263 -10.758 2.355 1.00 86.06 133 ARG A O 1
ATOM 1086 N N . VAL A 1 134 ? -4.494 -10.132 0.342 1.00 86.12 134 VAL A N 1
ATOM 1087 C CA . VAL A 1 134 ? -5.775 -9.580 -0.119 1.00 86.12 134 VAL A CA 1
ATOM 1088 C C . VAL A 1 134 ? -6.740 -10.741 -0.368 1.00 86.12 134 VAL A C 1
ATOM 1090 O O . VAL A 1 134 ? -6.415 -11.609 -1.178 1.00 86.12 134 VAL A O 1
ATOM 1093 N N . PRO A 1 135 ? -7.902 -10.786 0.302 1.00 85.38 135 PRO A N 1
ATOM 1094 C CA . PRO A 1 135 ? -8.831 -11.881 0.104 1.00 85.38 135 PRO A CA 1
ATOM 1095 C C . PRO A 1 135 ? -9.528 -11.759 -1.261 1.00 85.38 135 PRO A C 1
ATOM 1097 O O . PRO A 1 135 ? -9.799 -10.662 -1.751 1.00 85.38 135 PRO A O 1
ATOM 1100 N N . SER A 1 136 ? -9.808 -12.897 -1.898 1.00 84.81 136 SER A N 1
ATOM 1101 C CA . SER A 1 136 ? -10.316 -12.959 -3.279 1.00 84.81 136 SER A CA 1
ATOM 1102 C C . SER A 1 136 ? -11.734 -12.401 -3.451 1.00 84.81 136 SER A C 1
ATOM 1104 O O . SER A 1 136 ? -12.153 -12.117 -4.566 1.00 84.81 136 SER A O 1
ATOM 1106 N N . ASN A 1 137 ? -12.477 -12.244 -2.354 1.00 86.62 137 ASN A N 1
ATOM 1107 C CA . ASN A 1 137 ? -13.854 -11.743 -2.320 1.00 86.62 137 ASN A CA 1
ATOM 1108 C C . ASN A 1 137 ? -13.952 -10.210 -2.197 1.00 86.62 137 ASN A C 1
ATOM 1110 O O . ASN A 1 137 ? -15.046 -9.674 -2.014 1.00 86.62 137 ASN A O 1
ATOM 1114 N N . VAL A 1 138 ? -12.829 -9.491 -2.255 1.00 87.19 138 VAL A N 1
ATOM 1115 C CA . VAL A 1 138 ? -12.824 -8.025 -2.210 1.00 87.19 138 VAL A CA 1
ATOM 1116 C C . VAL A 1 138 ? -13.383 -7.465 -3.524 1.00 87.19 138 VAL A C 1
ATOM 1118 O O . VAL A 1 138 ? -12.988 -7.930 -4.595 1.00 87.19 138 VAL A O 1
ATOM 1121 N N . PRO A 1 139 ? -14.256 -6.437 -3.487 1.00 91.06 139 PRO A N 1
ATOM 1122 C CA . PRO A 1 139 ? -14.745 -5.791 -4.700 1.00 91.06 139 PRO A CA 1
ATOM 1123 C C . PRO A 1 139 ? -13.598 -5.325 -5.601 1.00 91.06 139 PRO A C 1
ATOM 1125 O O . PRO A 1 139 ? -12.626 -4.739 -5.119 1.00 91.06 139 PRO A O 1
ATOM 1128 N N . ALA A 1 140 ? -13.734 -5.512 -6.917 1.00 89.94 140 ALA A N 1
ATOM 1129 C CA . ALA A 1 140 ? -12.681 -5.189 -7.884 1.00 89.94 140 ALA A CA 1
ATOM 1130 C C . ALA A 1 140 ? -12.173 -3.741 -7.755 1.00 89.94 140 ALA A C 1
ATOM 1132 O O . ALA A 1 140 ? -10.969 -3.503 -7.804 1.00 89.94 140 ALA A O 1
ATOM 1133 N N . LYS A 1 141 ? -13.080 -2.787 -7.500 1.00 91.81 141 LYS A N 1
ATOM 1134 C CA . LYS A 1 141 ? -12.735 -1.382 -7.239 1.00 91.81 141 LYS A CA 1
ATOM 1135 C C . LYS A 1 141 ? -11.822 -1.228 -6.019 1.00 91.81 141 LYS A C 1
ATOM 1137 O O . LYS A 1 141 ? -10.803 -0.559 -6.096 1.00 91.81 141 LYS A O 1
ATOM 1142 N N . THR A 1 142 ? -12.145 -1.890 -4.911 1.00 90.31 142 THR A N 1
ATOM 1143 C CA . THR A 1 142 ? -11.334 -1.838 -3.689 1.00 90.31 142 THR A CA 1
ATOM 1144 C C . THR A 1 142 ? -9.966 -2.489 -3.891 1.00 90.31 142 THR A C 1
ATOM 1146 O O . THR A 1 142 ? -8.968 -1.974 -3.392 1.00 90.31 142 THR A O 1
ATOM 1149 N N . ALA A 1 143 ? -9.890 -3.590 -4.643 1.00 90.69 143 ALA A N 1
ATOM 1150 C CA . ALA A 1 143 ? -8.613 -4.207 -4.996 1.00 90.69 143 ALA A CA 1
ATOM 1151 C C . ALA A 1 143 ? -7.745 -3.281 -5.875 1.00 90.69 143 ALA A C 1
ATOM 1153 O O . ALA A 1 143 ? -6.535 -3.189 -5.655 1.00 90.69 143 ALA A O 1
ATOM 1154 N N . ASP A 1 144 ? -8.360 -2.566 -6.823 1.00 93.12 144 ASP A N 1
ATOM 1155 C CA . ASP A 1 144 ? -7.702 -1.560 -7.669 1.00 93.12 144 ASP A CA 1
ATOM 1156 C C . ASP A 1 144 ? -7.191 -0.370 -6.832 1.00 93.12 144 ASP A C 1
ATOM 1158 O O . ASP A 1 144 ? -6.027 0.012 -6.960 1.00 93.12 144 ASP A O 1
ATOM 1162 N N . ASP A 1 145 ? -7.998 0.140 -5.895 1.00 94.06 145 ASP A N 1
ATOM 1163 C CA . ASP A 1 145 ? -7.611 1.219 -4.973 1.00 94.06 145 ASP A CA 1
ATOM 1164 C C . ASP A 1 145 ? -6.441 0.811 -4.058 1.00 94.06 145 ASP A C 1
ATOM 1166 O O . ASP A 1 145 ? -5.494 1.580 -3.864 1.00 94.06 145 ASP A O 1
ATOM 1170 N N . ILE A 1 146 ? -6.466 -0.417 -3.522 1.00 94.06 146 ILE A N 1
ATOM 1171 C CA . ILE A 1 146 ? -5.357 -0.977 -2.730 1.00 94.06 146 ILE A CA 1
ATOM 1172 C C . ILE A 1 146 ? -4.086 -1.053 -3.581 1.00 94.06 146 ILE A C 1
ATOM 1174 O O . ILE A 1 146 ? -3.003 -0.714 -3.099 1.00 94.06 146 ILE A O 1
ATOM 1178 N N . MET A 1 147 ? -4.198 -1.489 -4.838 1.00 95.12 147 MET A N 1
ATOM 1179 C CA . MET A 1 147 ? -3.045 -1.579 -5.729 1.00 95.12 147 MET A CA 1
ATOM 1180 C C . MET A 1 147 ? -2.478 -0.195 -6.050 1.00 95.12 147 MET A C 1
ATOM 1182 O O . MET A 1 147 ? -1.275 0.003 -5.907 1.00 95.12 147 MET A O 1
ATOM 1186 N N . LYS A 1 148 ? -3.319 0.785 -6.394 1.00 95.38 148 LYS A N 1
ATOM 1187 C CA . LYS A 1 148 ? -2.893 2.172 -6.647 1.00 95.38 148 LYS A CA 1
ATOM 1188 C C . LYS A 1 148 ? -2.176 2.782 -5.447 1.00 95.38 148 LYS A C 1
ATOM 1190 O O . LYS A 1 148 ? -1.096 3.343 -5.603 1.00 95.38 148 LYS A O 1
ATOM 1195 N N . ALA A 1 149 ? -2.721 2.613 -4.242 1.00 95.38 149 ALA A N 1
ATOM 1196 C CA . ALA A 1 149 ? -2.059 3.081 -3.027 1.00 95.38 149 ALA A CA 1
ATOM 1197 C C . ALA A 1 149 ? -0.717 2.376 -2.780 1.00 95.38 149 ALA A C 1
ATOM 1199 O O . ALA A 1 149 ? 0.218 2.987 -2.261 1.00 95.38 149 ALA A O 1
ATOM 1200 N N . ARG A 1 150 ? -0.594 1.105 -3.175 1.00 95.12 150 ARG A N 1
ATOM 1201 C CA . ARG A 1 150 ? 0.681 0.388 -3.131 1.00 95.12 150 ARG A CA 1
ATOM 1202 C C . ARG A 1 150 ? 1.696 0.957 -4.116 1.00 95.12 150 ARG A C 1
ATOM 1204 O O . ARG A 1 150 ? 2.842 1.126 -3.723 1.00 95.12 150 ARG A O 1
ATOM 1211 N N . LEU A 1 151 ? 1.284 1.307 -5.334 1.00 96.56 151 LEU A N 1
ATOM 1212 C CA . LEU A 1 151 ? 2.164 1.968 -6.305 1.00 96.56 151 LEU A CA 1
ATOM 1213 C C . LEU A 1 151 ? 2.724 3.281 -5.744 1.00 96.56 151 LEU A C 1
ATOM 1215 O O . LEU A 1 151 ? 3.929 3.502 -5.802 1.00 96.56 151 LEU A O 1
ATOM 1219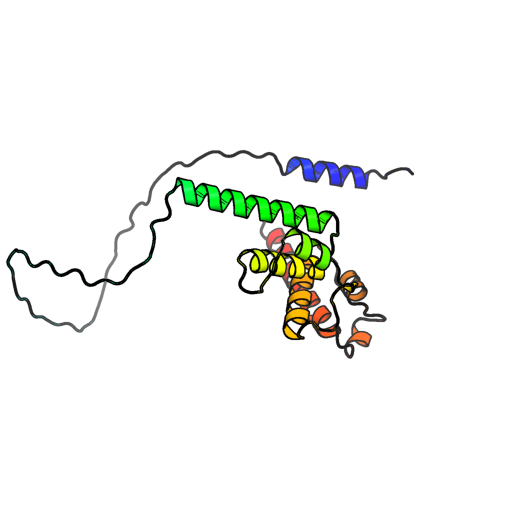 N N . SER A 1 152 ? 1.875 4.120 -5.139 1.00 95.94 152 SER A N 1
ATOM 1220 C CA . SER A 1 152 ? 2.323 5.352 -4.472 1.00 95.94 152 SER A CA 1
ATOM 1221 C C . SER A 1 152 ? 3.313 5.067 -3.347 1.00 95.94 152 SER A C 1
ATOM 1223 O O . SER A 1 152 ? 4.352 5.712 -3.268 1.00 95.94 152 SER A O 1
ATOM 1225 N N . LYS A 1 153 ? 3.035 4.056 -2.518 1.00 94.69 153 LYS A N 1
ATOM 1226 C CA . LYS A 1 153 ? 3.946 3.655 -1.446 1.00 94.69 153 LYS A CA 1
ATOM 1227 C C . LYS A 1 153 ? 5.298 3.170 -1.979 1.00 94.69 153 LYS A C 1
ATOM 1229 O O . LYS A 1 153 ? 6.328 3.522 -1.424 1.00 94.69 153 LYS A O 1
ATOM 1234 N N . TRP A 1 154 ? 5.310 2.375 -3.044 1.00 95.81 154 TRP A N 1
ATOM 1235 C CA . TRP A 1 154 ? 6.551 1.924 -3.673 1.00 95.81 154 TRP A CA 1
ATOM 1236 C C . TRP A 1 154 ? 7.366 3.079 -4.252 1.00 95.81 154 TRP A C 1
ATOM 1238 O O . TRP A 1 154 ? 8.590 3.048 -4.166 1.00 95.81 154 TRP A O 1
ATOM 1248 N N . LEU A 1 155 ? 6.695 4.111 -4.766 1.00 96.12 155 LEU A N 1
ATOM 1249 C CA . LEU A 1 155 ? 7.352 5.328 -5.228 1.00 96.12 155 LEU A CA 1
ATOM 1250 C C . LEU A 1 155 ? 8.005 6.086 -4.061 1.00 96.12 155 LEU A C 1
ATOM 1252 O O . LEU A 1 155 ? 9.155 6.492 -4.175 1.00 96.12 155 LEU A O 1
ATOM 1256 N N . GLU A 1 156 ? 7.298 6.234 -2.935 1.00 94.00 156 GLU A N 1
ATOM 1257 C CA . GLU A 1 156 ? 7.835 6.836 -1.699 1.00 94.00 156 GLU A CA 1
ATOM 1258 C C . GLU A 1 156 ? 9.030 6.045 -1.144 1.00 94.00 156 GLU A C 1
ATOM 1260 O O . GLU A 1 156 ? 10.017 6.628 -0.700 1.00 94.00 156 GLU A O 1
ATOM 1265 N N . ASP A 1 157 ? 8.958 4.715 -1.214 1.00 93.62 157 ASP A N 1
ATOM 1266 C CA . ASP A 1 157 ? 10.021 3.800 -0.797 1.00 93.62 157 ASP A CA 1
ATOM 1267 C C . ASP A 1 157 ? 11.164 3.702 -1.853 1.00 93.62 157 ASP A C 1
ATOM 1269 O O . ASP A 1 157 ? 12.100 2.924 -1.675 1.00 93.62 157 ASP A O 1
ATOM 1273 N N . ASN A 1 158 ? 11.118 4.499 -2.934 1.00 93.94 158 ASN A N 1
ATOM 1274 C CA . ASN A 1 158 ? 12.089 4.562 -4.040 1.00 93.94 158 ASN A CA 1
ATOM 1275 C C . ASN A 1 158 ? 12.341 3.228 -4.770 1.00 93.94 158 ASN A C 1
ATOM 1277 O O . ASN A 1 158 ? 13.456 2.954 -5.223 1.00 93.94 158 ASN A O 1
ATOM 1281 N N . LEU A 1 159 ? 11.315 2.387 -4.922 1.00 96.44 159 LEU A N 1
ATOM 1282 C CA . LEU A 1 159 ? 11.464 1.142 -5.675 1.00 96.44 159 LEU A CA 1
ATOM 1283 C C . LEU A 1 159 ? 11.678 1.429 -7.163 1.00 96.44 159 LEU A C 1
ATOM 1285 O O . LEU A 1 159 ? 10.912 2.127 -7.817 1.00 96.44 159 LEU A O 1
ATOM 1289 N N . THR A 1 160 ? 12.688 0.813 -7.750 1.00 95.50 160 THR A N 1
ATOM 1290 C CA . THR A 1 160 ? 12.936 0.935 -9.188 1.00 95.50 160 THR A CA 1
ATOM 1291 C C . THR A 1 160 ? 11.863 0.189 -10.000 1.00 95.50 160 THR A C 1
ATOM 1293 O O . THR A 1 160 ? 11.294 -0.798 -9.517 1.00 95.50 160 THR A O 1
ATOM 1296 N N . PRO A 1 161 ? 11.593 0.582 -11.260 1.00 96.44 161 PRO A N 1
ATOM 1297 C CA . PRO A 1 161 ? 10.645 -0.138 -12.109 1.00 96.44 161 PRO A CA 1
ATOM 1298 C C . PRO A 1 161 ? 10.913 -1.656 -12.205 1.00 96.44 161 PRO A C 1
ATOM 1300 O O . PRO A 1 161 ? 9.961 -2.418 -12.048 1.00 96.44 161 PRO A O 1
ATOM 1303 N N . PRO A 1 162 ? 12.162 -2.153 -12.350 1.00 96.06 162 PRO A N 1
ATOM 1304 C CA . PRO A 1 162 ? 12.432 -3.594 -12.307 1.00 96.06 162 PRO A CA 1
ATOM 1305 C C . PRO A 1 162 ? 12.015 -4.277 -10.994 1.00 96.06 162 PRO A C 1
ATOM 1307 O O . PRO A 1 162 ? 11.510 -5.400 -11.020 1.00 96.06 162 PRO A O 1
ATOM 1310 N N . GLN A 1 163 ? 12.183 -3.612 -9.844 1.00 96.06 163 GLN A N 1
ATOM 1311 C CA . GLN A 1 163 ? 11.737 -4.146 -8.551 1.00 96.06 163 GLN A CA 1
ATOM 1312 C C . GLN A 1 163 ? 10.211 -4.235 -8.495 1.00 96.06 163 GLN A C 1
ATOM 1314 O O . GLN A 1 163 ? 9.677 -5.288 -8.154 1.00 96.06 163 GLN A O 1
ATOM 1319 N N . VAL A 1 164 ? 9.505 -3.179 -8.906 1.00 95.94 164 VAL A N 1
ATOM 1320 C CA . VAL A 1 164 ? 8.033 -3.186 -8.960 1.00 95.94 164 VAL A CA 1
ATOM 1321 C C . VAL A 1 164 ? 7.500 -4.236 -9.933 1.00 95.94 164 VAL A C 1
ATOM 1323 O O . VAL A 1 164 ? 6.518 -4.911 -9.632 1.00 95.94 164 VAL A O 1
ATOM 1326 N N . PHE A 1 165 ? 8.161 -4.429 -11.074 1.00 95.62 165 PHE A N 1
ATOM 1327 C CA . PHE A 1 165 ? 7.806 -5.474 -12.032 1.00 95.62 165 PHE A CA 1
ATOM 1328 C C . PHE A 1 165 ? 7.815 -6.863 -11.375 1.00 95.62 165 PHE A C 1
ATOM 1330 O O . PHE A 1 165 ? 6.842 -7.614 -11.485 1.00 95.62 165 PHE A O 1
ATOM 1337 N N . LYS A 1 166 ? 8.869 -7.160 -10.602 1.00 94.00 166 LYS A N 1
ATOM 1338 C CA . LYS A 1 166 ? 8.986 -8.400 -9.827 1.00 94.00 166 LYS A CA 1
ATOM 1339 C C . LYS A 1 166 ? 7.933 -8.498 -8.718 1.00 94.00 166 LYS A C 1
ATOM 1341 O O . LYS A 1 166 ? 7.315 -9.548 -8.570 1.00 94.00 166 LYS A O 1
ATOM 1346 N N . GLU A 1 167 ? 7.687 -7.421 -7.973 1.00 93.56 167 GLU A N 1
ATOM 1347 C CA . GLU A 1 167 ? 6.677 -7.373 -6.898 1.00 93.56 167 GLU A CA 1
ATOM 1348 C C . GLU A 1 167 ? 5.243 -7.584 -7.411 1.00 93.56 167 GLU A C 1
ATOM 1350 O O . GLU A 1 167 ? 4.393 -8.164 -6.730 1.00 93.56 167 GLU A O 1
ATOM 1355 N N . LEU A 1 168 ? 4.955 -7.165 -8.644 1.00 93.12 168 LEU A N 1
ATOM 1356 C CA . LEU A 1 168 ? 3.680 -7.452 -9.305 1.00 93.12 168 LEU A CA 1
ATOM 1357 C C . LEU A 1 168 ? 3.541 -8.929 -9.719 1.00 93.12 168 LEU A C 1
ATOM 1359 O O . LEU A 1 168 ? 2.441 -9.358 -10.091 1.00 93.12 168 LEU A O 1
ATOM 1363 N N . GLY A 1 169 ? 4.617 -9.713 -9.615 1.00 93.06 169 GLY A N 1
ATOM 1364 C CA . GLY A 1 169 ? 4.698 -11.095 -10.076 1.00 93.06 169 GLY A CA 1
ATOM 1365 C C . GLY A 1 169 ? 4.794 -11.205 -11.596 1.00 93.06 169 GLY A C 1
ATOM 1366 O O . GLY A 1 169 ? 4.399 -12.227 -12.149 1.00 93.06 169 GLY A O 1
ATOM 1367 N N . LEU A 1 170 ? 5.251 -10.147 -12.274 1.00 93.88 170 LEU A N 1
ATOM 1368 C CA . LEU A 1 170 ? 5.516 -10.181 -13.708 1.00 93.88 170 LEU A CA 1
ATOM 1369 C C . LEU A 1 170 ? 6.887 -10.826 -13.946 1.00 93.88 170 LEU A C 1
ATOM 1371 O O . LEU A 1 170 ? 7.830 -10.631 -13.178 1.00 93.88 170 LEU A O 1
ATOM 1375 N N . THR A 1 171 ? 6.991 -11.607 -15.014 1.00 93.12 171 THR A N 1
ATOM 1376 C CA . THR A 1 171 ? 8.204 -12.337 -15.399 1.00 93.12 171 THR A CA 1
ATOM 1377 C C . THR A 1 171 ? 8.580 -12.012 -16.845 1.00 93.12 171 THR A C 1
ATOM 1379 O O . THR A 1 171 ? 7.802 -11.401 -17.578 1.00 93.12 171 THR A O 1
ATOM 1382 N N . GLY A 1 172 ? 9.799 -12.377 -17.250 1.00 92.19 172 GLY A N 1
ATOM 1383 C CA . GLY A 1 172 ? 10.320 -12.065 -18.581 1.00 92.19 172 GLY A CA 1
ATOM 1384 C C . GLY A 1 172 ? 10.733 -10.599 -18.738 1.00 92.19 172 GLY A C 1
ATOM 1385 O O . GLY A 1 172 ? 11.167 -9.951 -17.785 1.00 92.19 172 GLY A O 1
ATOM 1386 N N . THR A 1 173 ? 10.629 -10.083 -19.962 1.00 93.25 173 THR A N 1
ATOM 1387 C CA . THR A 1 173 ? 10.936 -8.683 -20.288 1.00 93.25 173 THR A CA 1
ATOM 1388 C C . THR A 1 173 ? 9.699 -7.797 -20.141 1.00 93.25 173 THR A C 1
ATOM 1390 O O . THR A 1 173 ? 8.565 -8.267 -20.273 1.00 93.25 173 THR A O 1
ATOM 1393 N N . PHE A 1 174 ? 9.901 -6.487 -19.960 1.00 91.38 174 PHE A N 1
ATOM 1394 C CA . PHE A 1 174 ? 8.794 -5.523 -19.897 1.00 91.38 174 PHE A CA 1
ATOM 1395 C C . PHE A 1 174 ? 7.895 -5.589 -21.140 1.00 91.38 174 PHE A C 1
ATOM 1397 O O . PHE A 1 174 ? 6.677 -5.524 -21.023 1.00 91.38 174 PHE A O 1
ATOM 1404 N N . ALA A 1 175 ? 8.472 -5.792 -22.327 1.00 91.12 175 ALA A N 1
ATOM 1405 C CA . ALA A 1 175 ? 7.701 -5.930 -23.560 1.00 91.12 175 ALA A CA 1
ATOM 1406 C C . ALA A 1 175 ? 6.834 -7.201 -23.566 1.00 91.12 175 ALA A C 1
ATOM 1408 O O . ALA A 1 175 ? 5.656 -7.135 -23.916 1.00 91.12 175 ALA A O 1
ATOM 1409 N N . SER A 1 176 ? 7.390 -8.337 -23.130 1.00 92.88 176 SER A N 1
ATOM 1410 C CA . SER A 1 176 ? 6.681 -9.625 -23.126 1.00 92.88 176 SER A CA 1
ATOM 1411 C C . SER A 1 176 ? 5.493 -9.665 -22.160 1.00 92.88 176 SER A C 1
ATOM 1413 O O . SER A 1 176 ? 4.497 -10.332 -22.426 1.00 92.88 176 SER A O 1
ATOM 1415 N N . ALA A 1 177 ? 5.549 -8.900 -21.067 1.00 93.06 177 ALA A N 1
ATOM 1416 C CA . ALA A 1 177 ? 4.502 -8.892 -20.053 1.00 93.06 177 ALA A CA 1
ATOM 1417 C C . ALA A 1 177 ? 3.314 -7.970 -20.375 1.00 93.06 177 ALA A C 1
ATOM 1419 O O . ALA A 1 177 ? 2.372 -7.929 -19.584 1.00 93.06 177 ALA A O 1
ATOM 1420 N N . ARG A 1 178 ? 3.308 -7.256 -21.514 1.00 91.81 178 ARG A N 1
ATOM 1421 C CA . ARG A 1 178 ? 2.239 -6.300 -21.882 1.00 91.81 178 ARG A CA 1
ATOM 1422 C C . ARG A 1 178 ? 0.832 -6.903 -21.902 1.00 91.81 178 ARG A C 1
ATOM 1424 O O . ARG A 1 178 ? -0.126 -6.194 -21.615 1.00 91.81 178 ARG A O 1
ATOM 1431 N N . GLY A 1 179 ? 0.705 -8.195 -22.207 1.00 91.25 179 GLY A N 1
ATOM 1432 C CA . GLY A 1 179 ? -0.578 -8.909 -22.192 1.00 91.25 179 GLY A CA 1
ATOM 1433 C C . GLY A 1 179 ? -1.062 -9.328 -20.798 1.00 91.25 179 GLY A C 1
ATOM 1434 O O . GLY A 1 179 ? -2.189 -9.794 -20.655 1.00 91.25 179 GLY A O 1
ATOM 1435 N N . HIS A 1 180 ? -0.238 -9.190 -19.756 1.00 93.19 180 HIS A N 1
ATOM 1436 C CA . HIS A 1 180 ? -0.589 -9.650 -18.417 1.00 93.19 180 HIS A CA 1
ATOM 1437 C C . HIS A 1 180 ? -1.588 -8.686 -17.740 1.00 93.19 180 HIS A C 1
ATOM 1439 O O . HIS A 1 180 ? -1.352 -7.476 -17.733 1.00 93.19 180 HIS A O 1
ATOM 1445 N N . PRO A 1 181 ? -2.646 -9.163 -17.051 1.00 91.81 181 PRO A N 1
ATOM 1446 C CA . PRO A 1 181 ? -3.657 -8.290 -16.433 1.00 91.81 181 PRO A CA 1
ATOM 1447 C C . PRO A 1 181 ? -3.101 -7.273 -15.426 1.00 91.81 181 PRO A C 1
ATOM 1449 O O . PRO A 1 181 ? -3.640 -6.181 -15.255 1.00 91.81 181 PRO A O 1
ATOM 1452 N N . LYS A 1 182 ? -2.002 -7.622 -14.745 1.00 92.12 182 LYS A N 1
ATOM 1453 C CA . LYS A 1 182 ? -1.319 -6.729 -13.791 1.00 92.12 182 LYS A CA 1
ATOM 1454 C C . LYS A 1 182 ? -0.388 -5.708 -14.456 1.00 92.12 182 LYS A C 1
ATOM 1456 O O . LYS A 1 182 ? 0.068 -4.795 -13.773 1.00 92.12 182 LYS A O 1
ATOM 1461 N N . TYR A 1 183 ? -0.124 -5.828 -15.758 1.00 95.19 183 TYR A N 1
ATOM 1462 C CA . TYR A 1 183 ? 0.782 -4.932 -16.475 1.00 95.19 183 TYR A CA 1
ATOM 1463 C C . TYR A 1 183 ? 0.291 -3.482 -16.473 1.00 95.19 183 TYR A C 1
ATOM 1465 O O . TYR A 1 183 ? 1.102 -2.569 -16.368 1.00 95.19 183 TYR A O 1
ATOM 1473 N N . LYS A 1 184 ? -1.031 -3.251 -16.466 1.00 95.88 184 LYS A N 1
ATOM 1474 C CA . LYS A 1 184 ? -1.606 -1.898 -16.338 1.00 95.88 184 LYS A CA 1
ATOM 1475 C C . LYS A 1 184 ? -1.066 -1.125 -15.123 1.00 95.88 184 LYS A C 1
ATOM 1477 O O . LYS A 1 184 ? -0.873 0.082 -15.196 1.00 95.88 184 LYS A O 1
ATOM 1482 N N . TYR A 1 185 ? -0.790 -1.819 -14.015 1.00 96.38 185 TYR A N 1
ATOM 1483 C CA . TYR A 1 185 ? -0.246 -1.204 -12.804 1.00 96.38 185 TYR A CA 1
ATOM 1484 C C . TYR A 1 185 ? 1.248 -0.916 -12.933 1.00 96.38 185 TYR A C 1
ATOM 1486 O O . TYR A 1 185 ? 1.724 0.083 -12.405 1.00 96.38 185 TYR A O 1
ATOM 1494 N N . PHE A 1 186 ? 1.980 -1.768 -13.654 1.00 96.75 186 PHE A N 1
ATOM 1495 C CA . PHE A 1 186 ? 3.374 -1.505 -13.986 1.00 96.75 186 PHE A CA 1
ATOM 1496 C C . PHE A 1 186 ? 3.497 -0.271 -14.886 1.00 96.75 186 PHE A C 1
ATOM 1498 O O . PHE A 1 186 ? 4.265 0.624 -14.561 1.00 96.75 186 PHE A O 1
ATOM 1505 N N . ASP A 1 187 ? 2.681 -0.169 -15.941 1.00 96.06 187 ASP A N 1
ATOM 1506 C CA . ASP A 1 187 ? 2.654 1.003 -16.828 1.00 96.06 187 ASP A CA 1
ATOM 1507 C C . ASP A 1 187 ? 2.349 2.299 -16.059 1.00 96.06 187 ASP A C 1
ATOM 1509 O O . ASP A 1 187 ? 3.037 3.310 -16.211 1.00 96.06 187 ASP A O 1
ATOM 1513 N N . GLN A 1 188 ? 1.361 2.249 -15.158 1.00 96.94 188 GLN A N 1
ATOM 1514 C CA . GLN A 1 188 ? 1.049 3.366 -14.271 1.00 96.94 188 GLN A CA 1
ATOM 1515 C C . GLN A 1 188 ? 2.240 3.734 -13.371 1.00 96.94 188 GLN A C 1
ATOM 1517 O O . GLN A 1 188 ? 2.559 4.915 -13.231 1.00 96.94 188 GLN A O 1
ATOM 1522 N N . TYR A 1 189 ? 2.911 2.743 -12.779 1.00 97.62 189 TYR A N 1
ATOM 1523 C CA . TYR A 1 189 ? 4.085 2.977 -11.942 1.00 97.62 189 TYR A CA 1
ATOM 1524 C C . TYR A 1 189 ? 5.243 3.597 -12.726 1.00 97.62 189 TYR A C 1
ATOM 1526 O O . TYR A 1 189 ? 5.853 4.557 -12.262 1.00 97.62 189 TYR A O 1
ATOM 1534 N N . SER A 1 190 ? 5.530 3.083 -13.924 1.00 95.88 190 SER A N 1
ATOM 1535 C CA . SER A 1 190 ? 6.591 3.598 -14.789 1.00 95.88 190 SER A CA 1
ATOM 1536 C C . SER A 1 190 ? 6.392 5.079 -15.105 1.00 95.88 190 SER A C 1
ATOM 1538 O O . SER A 1 190 ? 7.352 5.839 -15.012 1.00 95.88 190 SER A O 1
ATOM 1540 N N . LYS A 1 191 ? 5.153 5.510 -15.380 1.00 96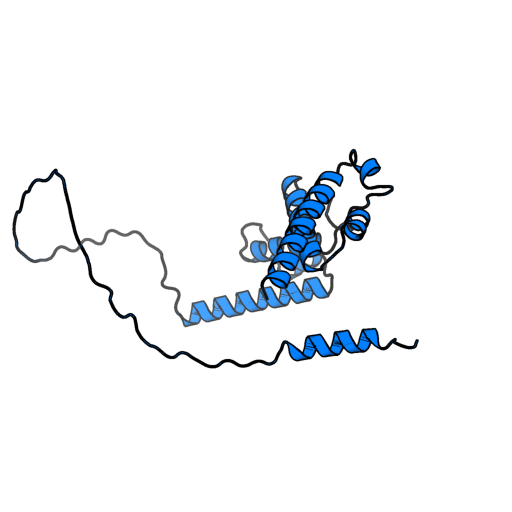.56 191 LYS A N 1
ATOM 1541 C CA . LYS A 1 191 ? 4.816 6.931 -15.578 1.00 96.56 191 LYS A CA 1
ATOM 1542 C C . LYS A 1 191 ? 5.104 7.765 -14.327 1.00 96.56 191 LYS A C 1
ATOM 1544 O O . LYS A 1 191 ? 5.842 8.741 -14.400 1.00 96.56 191 LYS A O 1
ATOM 1549 N N . MET A 1 192 ? 4.605 7.326 -13.168 1.00 96.81 192 MET A N 1
ATOM 1550 C CA . MET A 1 192 ? 4.840 8.007 -11.887 1.00 96.81 192 MET A CA 1
ATOM 1551 C C . MET A 1 192 ? 6.335 8.125 -11.547 1.00 96.81 192 MET A C 1
ATOM 1553 O O . MET A 1 192 ? 6.779 9.150 -11.026 1.00 96.81 192 MET A O 1
ATOM 1557 N N . TRP A 1 193 ? 7.110 7.081 -11.844 1.00 96.31 193 TRP A N 1
ATOM 1558 C CA . TRP A 1 193 ? 8.556 7.059 -11.652 1.00 96.31 193 TRP A CA 1
ATOM 1559 C C . TRP A 1 193 ? 9.263 8.046 -12.581 1.00 96.31 193 TRP A C 1
ATOM 1561 O O . TRP A 1 193 ? 10.064 8.849 -12.111 1.00 96.31 193 TRP A O 1
ATOM 1571 N N . SER A 1 194 ? 8.947 8.036 -13.878 1.00 96.06 194 SER A N 1
ATOM 1572 C CA . SER A 1 194 ? 9.499 8.991 -14.845 1.00 96.06 194 SER A CA 1
ATOM 1573 C C . SER A 1 194 ? 9.215 10.441 -14.442 1.00 96.06 194 SER A C 1
ATOM 1575 O O . SER A 1 194 ? 10.136 11.256 -14.427 1.00 96.06 194 SER A O 1
ATOM 1577 N N . ASP A 1 195 ? 7.986 10.747 -14.019 1.00 96.06 195 ASP A N 1
ATOM 1578 C CA . ASP A 1 195 ? 7.612 12.082 -13.536 1.00 96.06 195 ASP A CA 1
ATOM 1579 C C . ASP A 1 195 ? 8.391 12.489 -12.276 1.00 96.06 195 ASP A C 1
ATOM 1581 O O . ASP A 1 195 ? 8.716 13.663 -12.080 1.00 96.06 195 ASP A O 1
ATOM 1585 N N . LEU A 1 196 ? 8.694 11.535 -11.389 1.00 94.12 196 LEU A N 1
ATOM 1586 C CA . LEU A 1 196 ? 9.551 11.780 -10.231 1.00 94.12 196 LEU A CA 1
ATOM 1587 C C . LEU A 1 196 ? 10.985 12.113 -10.665 1.00 94.12 196 LEU A C 1
ATOM 1589 O O . LEU A 1 196 ? 11.528 13.109 -10.194 1.00 94.12 196 LEU A O 1
ATOM 1593 N N . GLN A 1 197 ? 11.565 11.345 -11.590 1.00 94.00 197 GLN A N 1
ATOM 1594 C CA . GLN A 1 197 ? 12.926 11.588 -12.087 1.00 94.00 197 GLN A CA 1
ATOM 1595 C C . GLN A 1 197 ? 13.055 12.963 -12.755 1.00 94.00 197 GLN A C 1
ATOM 1597 O O . GLN A 1 197 ? 13.989 13.702 -12.455 1.00 94.00 197 GLN A O 1
ATOM 1602 N N . VAL A 1 198 ? 12.079 13.356 -13.581 1.00 95.50 198 VAL A N 1
ATOM 1603 C CA . VAL A 1 198 ? 12.054 14.684 -14.224 1.00 95.50 198 VAL A CA 1
ATOM 1604 C C . VAL A 1 198 ? 11.975 15.813 -13.192 1.00 95.50 198 VAL A C 1
ATOM 1606 O O . VAL A 1 198 ? 12.594 16.863 -13.364 1.00 95.50 198 VAL A O 1
ATOM 1609 N N . ARG A 1 199 ? 11.203 15.634 -12.113 1.00 93.19 199 ARG A N 1
ATOM 1610 C CA . ARG A 1 199 ? 11.120 16.639 -11.041 1.00 93.19 199 ARG A CA 1
ATOM 1611 C C . ARG A 1 199 ? 12.427 16.755 -10.265 1.00 93.19 199 ARG A C 1
ATOM 1613 O O . ARG A 1 199 ? 12.839 17.872 -9.968 1.00 93.19 199 ARG A O 1
ATOM 1620 N N . LEU A 1 200 ? 13.072 15.629 -9.967 1.00 91.75 200 LEU A N 1
ATOM 1621 C CA . LEU A 1 200 ? 14.356 15.609 -9.269 1.00 91.75 200 LEU A CA 1
ATOM 1622 C C . LEU A 1 200 ? 15.456 16.276 -10.107 1.00 91.75 200 LEU A C 1
ATOM 1624 O O . LEU A 1 200 ? 16.143 17.1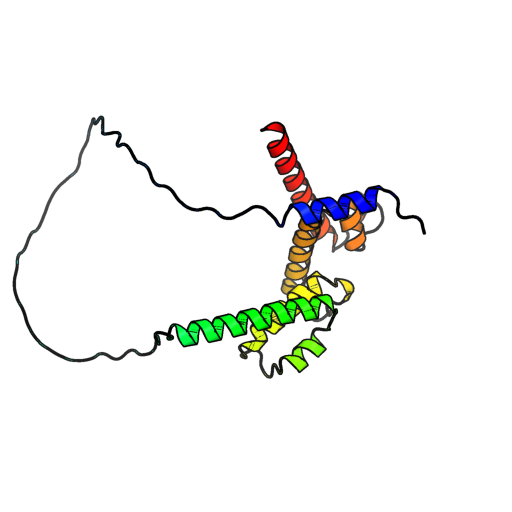53 -9.593 1.00 91.75 200 LEU A O 1
ATOM 1628 N N . SER A 1 201 ? 15.546 15.969 -11.405 1.00 92.56 201 SER A N 1
ATOM 1629 C CA . SER A 1 201 ? 16.559 16.569 -12.286 1.00 92.56 201 SER A CA 1
ATOM 1630 C C . SER A 1 201 ? 16.378 18.082 -12.457 1.00 92.56 201 SER A C 1
ATOM 1632 O O . SER A 1 201 ? 17.350 18.829 -12.520 1.00 92.56 201 SER A O 1
ATOM 1634 N N . LYS A 1 202 ? 15.129 18.566 -12.511 1.00 93.25 202 LYS A N 1
ATOM 1635 C CA . LYS A 1 202 ? 14.837 20.010 -12.561 1.00 93.25 202 LYS A CA 1
ATOM 1636 C C . LYS A 1 202 ? 15.215 20.726 -11.265 1.00 93.25 202 LYS A C 1
ATOM 1638 O O . LYS A 1 202 ? 15.689 21.853 -11.325 1.00 93.25 202 LYS A O 1
ATOM 1643 N N . ALA A 1 203 ? 14.987 20.093 -10.114 1.00 91.50 203 ALA A N 1
ATOM 1644 C CA . ALA A 1 203 ? 15.343 20.660 -8.816 1.00 91.50 203 ALA A CA 1
ATOM 1645 C C . ALA A 1 203 ? 16.865 20.729 -8.604 1.00 91.50 203 ALA A C 1
ATOM 1647 O O . ALA A 1 203 ? 17.338 21.616 -7.900 1.00 91.50 203 ALA A O 1
ATOM 1648 N N . GLU A 1 204 ? 17.617 19.809 -9.210 1.00 88.50 204 GLU A N 1
ATOM 1649 C CA . GLU A 1 204 ? 19.081 19.794 -9.179 1.00 88.50 204 GLU A CA 1
ATOM 1650 C C . GLU A 1 204 ? 19.691 20.862 -10.099 1.00 88.50 204 GLU A C 1
ATOM 1652 O O . GLU A 1 204 ? 20.524 21.634 -9.645 1.00 88.50 204 GLU A O 1
ATOM 1657 N N . ASN A 1 205 ? 19.212 20.990 -11.342 1.00 82.12 205 ASN A N 1
ATOM 1658 C CA . ASN A 1 205 ? 19.717 21.980 -12.311 1.00 82.12 205 ASN A CA 1
ATOM 1659 C C . ASN A 1 205 ? 19.314 23.439 -12.011 1.00 82.12 205 ASN A C 1
ATOM 1661 O O . ASN A 1 205 ? 19.778 24.352 -12.690 1.00 82.12 205 ASN A O 1
ATOM 1665 N N . GLY A 1 206 ? 18.383 23.657 -11.078 1.00 71.88 206 GLY A N 1
ATOM 1666 C CA . GLY A 1 206 ? 17.925 24.985 -10.653 1.00 71.88 206 GLY A CA 1
ATOM 1667 C C . GLY A 1 206 ? 18.602 25.513 -9.384 1.00 71.88 206 GLY A C 1
ATOM 1668 O O . GLY A 1 206 ? 18.197 26.570 -8.898 1.00 71.88 206 GLY A O 1
ATOM 1669 N N . ARG A 1 207 ? 19.564 24.770 -8.825 1.00 53.72 207 ARG A N 1
ATOM 1670 C CA . ARG A 1 207 ? 20.467 25.218 -7.755 1.00 53.72 207 ARG A CA 1
ATOM 1671 C C . ARG A 1 207 ? 21.802 25.650 -8.336 1.00 53.72 207 ARG A C 1
ATOM 1673 O O . ARG A 1 207 ? 22.398 26.554 -7.715 1.00 53.72 207 ARG A O 1
#

Organism: NCBI:txid221518

Secondary structure (DSSP, 8-state):
----THHHHHHHHHHTTS-----------------------------------------------------HHHHHHHHHHHHHHHHHHHHHHHTT--HHHHHHHHT---TTSHHHHHHHHHHHHHHHH-GGG--TTS-HHHHHHHHHHHHHHHHHTT--HHHHHHHTT--S-TTGGGGSTTHHHHHHHHHHHHHHHHHHHHHHHT-

Foldseek 3Di:
DDDDPVVVVVVVVVVVVPDDDDDDDDDDDDDDDDDDDDDDDDDDDDDDDDDDDDDDDDDDDDDDDDDPPQDPVNVVVVVVVVVVLVVVLVVCLVVLPDLVNVCVVLVCPDCPDPSVVSSVVSNLVSCLVPVVPDDPPDPPVSNVVSLLVNLVVCVVVVPDLVRVCVVLVHDDDLVVCCPPPSNVSSVVSVVVNVVVVVVVVVVVVVD

InterPro domains:
  IPR031825 RXLR phytopathogen effector protein [PF16810] (8-127)

pLDDT: mean 73.75, std 23.78, range [31.48, 97.62]

Sequence (207 aa):
MRLTGFQLLILLVVISLVSSDNTPATTRGIEGVSLTSDDRTHFLPKRFLRDESTSDEGLVPSSTDNEERMGIKEAAGWLWNAMKIRVKMKLWLYRGMTPEQVLEKLKVASKTDKNYKYYSRYCFKYYVKYPGRVPSNVPAKTADDIMKARLSKWLEDNLTPPQVFKELGLTGTFASARGHPKYKYFDQYSKMWSDLQVRLSKAENGR

Radius of gyration: 29.51 Å; chains: 1; bounding box: 73×69×51 Å